Protein AF-L7M3Z7-F1 (afdb_monomer_lite)

pLDDT: mean 76.87, std 22.13, range [30.67, 96.88]

Foldseek 3Di:
DDDDDDDDDDDDDDDDDDDDDDDDDDDDPPPPPDPPPPPPPVPPPPVPPPADDAQDQDDALLVVQCVVCLVVLCVVPVPDDSVVSSVVSVVCVVVDDPVSSVVSRVVSVVSRVVNVVSNVVSVVPDDPVNVVVVVVVVVVVVVVVVVVVVVVVCVVVVPDDPDDALLRLQLVVVCVVVVPDDVVVSVVVSVVVVVVDDVVSSVVSVVPDDD

Structure (mmCIF, N/CA/C/O backbone):
data_AF-L7M3Z7-F1
#
_entry.id   AF-L7M3Z7-F1
#
loop_
_atom_site.group_PDB
_atom_site.id
_atom_site.type_symbol
_atom_site.label_atom_id
_atom_site.label_alt_id
_atom_site.label_comp_id
_atom_site.label_asym_id
_atom_site.label_entity_id
_atom_site.label_seq_id
_atom_site.pdbx_PDB_ins_code
_atom_site.Cartn_x
_atom_site.Cartn_y
_atom_site.Cartn_z
_atom_site.occupancy
_atom_site.B_iso_or_equiv
_atom_site.auth_seq_id
_atom_site.auth_comp_id
_atom_site.auth_asym_id
_atom_site.auth_atom_id
_atom_site.pdbx_PDB_model_num
ATOM 1 N N . MET A 1 1 ? 3.442 75.212 13.546 1.00 38.12 1 MET A N 1
ATOM 2 C CA . MET A 1 1 ? 4.909 75.047 13.602 1.00 38.12 1 MET A CA 1
ATOM 3 C C . MET A 1 1 ? 5.295 73.904 12.679 1.00 38.12 1 MET A C 1
ATOM 5 O O . MET A 1 1 ? 4.639 72.878 12.753 1.00 38.12 1 MET A O 1
ATOM 9 N N . ALA A 1 2 ? 6.302 74.160 11.834 1.00 40.06 2 ALA A N 1
ATOM 10 C CA . ALA A 1 2 ? 7.055 73.261 10.942 1.00 40.06 2 ALA A CA 1
ATOM 11 C C . ALA A 1 2 ? 6.236 72.370 9.973 1.00 40.06 2 ALA A C 1
ATOM 13 O O . ALA A 1 2 ? 5.602 71.412 10.389 1.00 40.06 2 ALA A O 1
ATOM 14 N N . LEU A 1 3 ? 6.085 72.726 8.687 1.00 33.91 3 LEU A N 1
ATOM 15 C CA . LEU A 1 3 ? 7.088 72.680 7.597 1.00 33.91 3 LEU A CA 1
ATOM 16 C C . LEU A 1 3 ? 7.545 71.237 7.317 1.00 33.91 3 LEU A C 1
ATOM 18 O O . LEU A 1 3 ? 8.291 70.665 8.095 1.00 33.91 3 LEU A O 1
ATOM 22 N N . SER A 1 4 ? 7.051 70.624 6.237 1.00 44.12 4 SER A N 1
ATOM 23 C CA . SER A 1 4 ? 7.702 70.596 4.905 1.00 44.12 4 SER A CA 1
ATOM 24 C C . SER A 1 4 ? 8.199 69.147 4.673 1.00 44.12 4 SER A C 1
ATOM 26 O O . SER A 1 4 ? 8.335 68.400 5.629 1.00 44.12 4 SER A O 1
ATOM 28 N N . VAL A 1 5 ? 8.419 68.592 3.486 1.00 44.94 5 VAL A N 1
ATOM 29 C CA . VAL A 1 5 ? 8.891 69.157 2.228 1.00 44.94 5 VAL A CA 1
ATOM 30 C C . VAL A 1 5 ? 8.526 68.156 1.111 1.00 44.94 5 VAL A C 1
ATOM 32 O O . VAL A 1 5 ? 8.743 66.959 1.262 1.00 44.94 5 VAL A O 1
ATOM 35 N N . SER A 1 6 ? 8.055 68.696 -0.013 1.00 44.38 6 SER A N 1
ATOM 36 C CA . SER A 1 6 ? 8.276 68.248 -1.400 1.00 44.38 6 SER A CA 1
ATOM 37 C C . SER A 1 6 ? 7.592 66.990 -1.962 1.00 44.38 6 SER A C 1
ATOM 39 O O . SER A 1 6 ? 7.718 65.897 -1.433 1.00 44.38 6 SER A O 1
ATOM 41 N N . ALA A 1 7 ? 6.775 67.089 -3.024 1.00 47.84 7 ALA A N 1
ATOM 42 C CA . ALA A 1 7 ? 7.048 67.607 -4.388 1.00 47.84 7 ALA A CA 1
ATOM 43 C C . ALA A 1 7 ? 7.854 66.584 -5.218 1.00 47.84 7 ALA A C 1
ATOM 45 O O . ALA A 1 7 ? 8.789 65.994 -4.705 1.00 47.84 7 ALA A O 1
ATOM 46 N N . VAL A 1 8 ? 7.603 66.315 -6.500 1.00 46.69 8 VAL A N 1
ATOM 47 C CA . VAL A 1 8 ? 6.714 66.911 -7.504 1.00 46.69 8 VAL A CA 1
ATOM 48 C C . VAL A 1 8 ? 6.689 65.943 -8.708 1.00 46.69 8 VAL A C 1
ATOM 50 O O . VAL A 1 8 ? 7.693 65.309 -9.005 1.00 46.69 8 VAL A O 1
ATOM 53 N N . TRP A 1 9 ? 5.506 65.813 -9.320 1.00 38.75 9 TRP A N 1
ATOM 54 C CA . TRP A 1 9 ? 5.167 65.661 -10.754 1.00 38.75 9 TRP A CA 1
ATOM 55 C C . TRP A 1 9 ? 6.047 64.812 -11.696 1.00 38.75 9 TRP A C 1
ATOM 57 O O . TRP A 1 9 ? 7.244 65.007 -11.817 1.00 38.75 9 TRP A O 1
ATOM 67 N N . ARG A 1 10 ? 5.478 63.806 -12.379 1.00 40.28 10 ARG A N 1
ATOM 68 C CA . ARG A 1 10 ? 4.669 63.841 -13.635 1.00 40.28 10 ARG A CA 1
ATOM 69 C C . ARG A 1 10 ? 5.423 64.279 -14.903 1.00 40.28 10 ARG A C 1
ATOM 71 O O . ARG A 1 10 ? 5.849 65.418 -15.014 1.00 40.28 10 ARG A O 1
ATOM 78 N N . GLY A 1 11 ? 5.306 63.412 -15.918 1.00 37.09 11 GLY A N 1
ATOM 79 C CA . GLY A 1 11 ? 5.448 63.704 -17.355 1.00 37.09 11 GLY A CA 1
ATOM 80 C C . GLY A 1 11 ? 6.842 63.380 -17.905 1.00 37.09 11 GLY A C 1
ATOM 81 O O . GLY A 1 11 ? 7.813 63.518 -17.188 1.00 37.09 11 GLY A O 1
ATOM 82 N N . PHE A 1 12 ? 7.047 62.957 -19.153 1.00 34.00 12 PHE A N 1
ATOM 83 C CA . PHE A 1 12 ? 6.173 62.928 -20.325 1.00 34.00 12 PHE A CA 1
ATOM 84 C C . PHE A 1 12 ? 6.912 62.166 -21.464 1.00 34.00 12 PHE A C 1
ATOM 86 O O . PHE A 1 12 ? 8.136 62.190 -21.510 1.00 34.00 12 PHE A O 1
ATOM 93 N N . LEU A 1 13 ? 6.140 61.558 -22.376 1.00 37.25 13 LEU A N 1
ATOM 94 C CA . LEU A 1 13 ? 6.419 61.198 -23.789 1.00 37.25 13 LEU A CA 1
ATOM 95 C C . LEU A 1 13 ? 7.566 60.220 -24.167 1.00 37.25 13 LEU A C 1
ATOM 97 O O . LEU A 1 13 ? 8.737 60.469 -23.934 1.00 37.25 13 LEU A O 1
ATOM 101 N N . THR A 1 14 ? 7.258 59.016 -24.673 1.00 50.38 14 THR A N 1
ATOM 102 C CA . THR A 1 14 ? 7.132 58.583 -26.100 1.00 50.38 14 THR A CA 1
ATOM 103 C C . THR A 1 14 ? 8.401 58.589 -26.962 1.00 50.38 14 THR A C 1
ATOM 105 O O . THR A 1 14 ? 8.971 59.636 -27.226 1.00 50.38 14 THR A O 1
ATOM 108 N N . ASN A 1 15 ? 8.749 57.420 -27.527 1.00 35.09 15 ASN A N 1
ATOM 109 C CA . ASN A 1 15 ? 9.323 57.328 -28.874 1.00 35.09 15 ASN A CA 1
ATOM 110 C C . ASN A 1 15 ? 9.153 55.918 -29.485 1.00 35.09 15 ASN A C 1
ATOM 112 O O . ASN A 1 15 ? 9.479 54.908 -28.862 1.00 35.09 15 ASN A O 1
ATOM 116 N N . LYS A 1 16 ? 8.622 55.867 -30.712 1.00 48.56 16 LYS A N 1
ATOM 117 C CA . LYS A 1 16 ? 8.493 54.682 -31.572 1.00 48.56 16 LYS A CA 1
ATOM 118 C C . LYS A 1 16 ? 9.838 54.412 -32.250 1.00 48.56 16 LYS A C 1
ATOM 120 O O . LYS A 1 16 ? 10.366 55.316 -32.876 1.00 48.56 16 LYS A O 1
ATOM 125 N N . HIS A 1 17 ? 10.288 53.157 -32.294 1.00 37.53 17 HIS A N 1
ATOM 126 C CA . HIS A 1 17 ? 11.018 52.653 -33.461 1.00 37.53 17 HIS A CA 1
ATOM 127 C C . HIS A 1 17 ? 10.794 51.153 -33.671 1.00 37.53 17 HIS A C 1
ATOM 129 O O . HIS A 1 17 ? 11.085 50.308 -32.829 1.00 37.53 17 HIS A O 1
ATOM 135 N N . ILE A 1 18 ? 10.254 50.862 -34.850 1.00 40.56 18 ILE A N 1
ATOM 136 C CA . ILE A 1 18 ? 10.184 49.563 -35.508 1.00 40.56 18 ILE A CA 1
ATOM 137 C C . ILE A 1 18 ? 11.610 49.131 -35.862 1.00 40.56 18 ILE A C 1
ATOM 139 O O . ILE A 1 18 ? 12.273 49.834 -36.619 1.00 40.56 18 ILE A O 1
ATOM 143 N N . ILE A 1 19 ? 12.043 47.952 -35.404 1.00 45.62 19 ILE A N 1
ATOM 144 C CA . ILE A 1 19 ? 13.071 47.160 -36.094 1.00 45.62 19 ILE A CA 1
ATOM 145 C C . ILE A 1 19 ? 12.591 45.711 -36.188 1.00 45.62 19 ILE A C 1
ATOM 147 O O . ILE A 1 19 ? 12.562 44.942 -35.231 1.00 45.62 19 ILE A O 1
ATOM 151 N N . ARG A 1 20 ? 12.212 45.377 -37.417 1.00 40.50 20 ARG A N 1
ATOM 152 C CA . ARG A 1 20 ? 11.951 44.056 -37.977 1.00 40.50 20 ARG A CA 1
ATOM 153 C C . ARG A 1 20 ? 13.259 43.250 -37.898 1.00 40.50 20 ARG A C 1
ATOM 155 O O . ARG A 1 20 ? 14.233 43.641 -38.536 1.00 40.50 20 ARG A O 1
ATOM 162 N N . ARG A 1 21 ? 13.314 42.144 -37.147 1.00 39.19 21 ARG A N 1
ATOM 163 C CA . ARG A 1 21 ? 14.423 41.176 -37.248 1.00 39.19 21 ARG A CA 1
ATOM 164 C C . ARG A 1 21 ? 13.919 39.854 -37.809 1.00 39.19 21 ARG A C 1
ATOM 166 O O . ARG A 1 21 ? 12.949 39.278 -37.330 1.00 39.19 21 ARG A O 1
ATOM 173 N N . SER A 1 22 ? 14.565 39.483 -38.904 1.00 35.56 22 SER A N 1
ATOM 174 C CA . SER A 1 22 ? 14.254 38.415 -39.837 1.00 35.56 22 SER A CA 1
ATOM 175 C C . SER A 1 22 ? 14.235 37.027 -39.216 1.00 35.56 22 SER A C 1
ATOM 177 O O . SER A 1 22 ? 15.073 36.674 -38.387 1.00 35.56 22 SER A O 1
ATOM 179 N N . ILE A 1 23 ? 13.333 36.223 -39.767 1.00 43.84 23 ILE A N 1
ATOM 180 C CA . ILE A 1 23 ? 13.379 34.768 -39.812 1.00 43.84 23 ILE A CA 1
ATOM 181 C C . ILE A 1 23 ? 14.739 34.348 -40.381 1.00 43.84 23 ILE A C 1
ATOM 183 O O . ILE A 1 23 ? 15.077 34.682 -41.513 1.00 43.84 23 ILE A O 1
ATOM 187 N N . GLY A 1 24 ? 15.507 33.625 -39.575 1.00 33.88 24 GLY A N 1
ATOM 188 C CA . GLY A 1 24 ? 16.719 32.927 -39.975 1.00 33.88 24 GLY A CA 1
ATOM 189 C C . GLY A 1 24 ? 16.660 31.531 -39.383 1.00 33.88 24 GLY A C 1
ATOM 190 O O . GLY A 1 24 ? 17.175 31.287 -38.298 1.00 33.88 24 GLY A O 1
ATOM 191 N N . ALA A 1 25 ? 15.952 30.637 -40.069 1.00 46.72 25 ALA A N 1
ATOM 192 C CA . ALA A 1 25 ? 16.016 29.213 -39.806 1.00 46.72 25 ALA A CA 1
ATOM 193 C C . ALA A 1 25 ? 17.379 28.706 -40.285 1.00 46.72 25 ALA A C 1
ATOM 195 O O . ALA A 1 25 ? 17.573 28.447 -41.469 1.00 46.72 25 ALA A O 1
ATOM 196 N N . THR A 1 26 ? 18.326 28.561 -39.366 1.00 43.00 26 THR A N 1
ATOM 197 C CA . THR A 1 26 ? 19.517 27.744 -39.585 1.00 43.00 26 THR A CA 1
ATOM 198 C C . THR A 1 26 ? 19.490 26.574 -38.621 1.00 43.00 26 THR A C 1
ATOM 200 O O . THR A 1 26 ? 19.745 26.671 -37.424 1.00 43.00 26 THR A O 1
ATOM 203 N N . SER A 1 27 ? 19.126 25.436 -39.207 1.0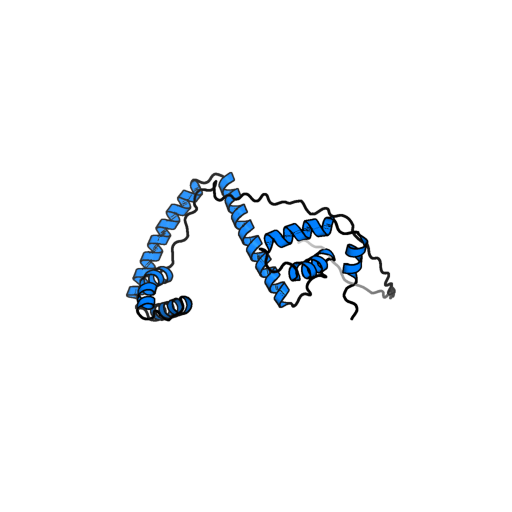0 50.59 27 SER A N 1
ATOM 204 C CA . SER A 1 27 ? 19.544 24.105 -38.798 1.00 50.59 27 SER A CA 1
ATOM 205 C C . SER A 1 27 ? 20.966 24.136 -38.230 1.00 50.59 27 SER A C 1
ATOM 207 O O . SER A 1 27 ? 21.921 24.416 -38.953 1.00 50.59 27 SER A O 1
ATOM 209 N N . CYS A 1 28 ? 21.111 23.764 -36.963 1.00 33.28 28 CYS A N 1
ATOM 210 C CA . CYS A 1 28 ? 22.354 23.195 -36.478 1.00 33.28 28 CYS A CA 1
ATOM 211 C C . CYS A 1 28 ? 22.024 22.066 -35.502 1.00 33.28 28 CYS A C 1
ATOM 213 O O . CYS A 1 28 ? 21.731 22.276 -34.324 1.00 33.28 28 CYS A O 1
ATOM 215 N N . CYS A 1 29 ? 22.034 20.843 -36.032 1.00 40.00 29 CYS A N 1
ATOM 216 C CA . CYS A 1 29 ? 22.136 19.621 -35.253 1.00 40.00 29 CYS A CA 1
ATOM 217 C C . CYS A 1 29 ? 23.466 19.621 -34.485 1.00 40.00 29 CYS A C 1
ATOM 219 O O . CYS A 1 29 ? 24.456 19.053 -34.940 1.00 40.00 29 CYS A O 1
ATOM 221 N N . ALA A 1 30 ? 23.488 20.208 -33.290 1.00 39.72 30 ALA A N 1
ATOM 222 C CA . ALA A 1 30 ? 24.559 19.975 -32.333 1.00 39.72 30 ALA A CA 1
ATOM 223 C C . ALA A 1 30 ? 24.296 18.642 -31.620 1.00 39.72 30 ALA A C 1
ATOM 225 O O . ALA A 1 30 ? 23.604 18.547 -30.606 1.00 39.72 30 ALA A O 1
ATOM 226 N N . ARG A 1 31 ? 24.845 17.584 -32.216 1.00 41.72 31 ARG A N 1
ATOM 227 C CA . ARG A 1 31 ? 25.059 16.275 -31.607 1.00 41.72 31 ARG A CA 1
ATOM 228 C C . ARG A 1 31 ? 25.927 16.464 -30.354 1.00 41.72 31 ARG A C 1
ATOM 230 O O . ARG A 1 31 ? 27.148 16.450 -30.434 1.00 41.72 31 ARG A O 1
ATOM 237 N N . LEU A 1 32 ? 25.293 16.632 -29.194 1.00 37.75 32 LEU A N 1
ATOM 238 C CA . LEU A 1 32 ? 25.941 16.526 -27.886 1.00 37.75 32 LEU A CA 1
ATOM 239 C C . LEU A 1 32 ? 26.314 15.059 -27.638 1.00 37.75 32 LEU A C 1
ATOM 241 O O . LEU A 1 32 ? 25.611 14.294 -26.979 1.00 37.75 32 LEU A O 1
ATOM 245 N N . THR A 1 33 ? 27.448 14.650 -28.200 1.00 46.03 33 THR A N 1
ATOM 246 C CA . THR A 1 33 ? 28.257 13.583 -27.625 1.00 46.03 33 THR A CA 1
ATOM 247 C C . THR A 1 33 ? 28.860 14.116 -26.338 1.00 46.03 33 THR A C 1
ATOM 249 O O . THR A 1 33 ? 29.845 14.840 -26.376 1.00 46.03 33 THR A O 1
ATOM 252 N N . GLN A 1 34 ? 28.260 13.754 -25.211 1.00 46.34 34 GLN A N 1
ATOM 253 C CA . GLN A 1 34 ? 28.976 13.374 -23.998 1.00 46.34 34 GLN A CA 1
ATOM 254 C C . GLN A 1 34 ? 27.966 12.721 -23.058 1.00 46.34 34 GLN A C 1
ATOM 256 O O . GLN A 1 34 ? 27.195 13.358 -22.345 1.00 46.34 34 GLN A O 1
ATOM 261 N N . ASN A 1 35 ? 27.972 11.390 -23.102 1.00 46.91 35 ASN A N 1
ATOM 262 C CA . ASN A 1 35 ? 27.506 10.550 -22.014 1.00 46.91 35 ASN A CA 1
ATOM 263 C C . ASN A 1 35 ? 28.314 10.910 -20.755 1.00 46.91 35 ASN A C 1
ATOM 265 O O . ASN A 1 35 ? 29.346 10.305 -20.495 1.00 46.91 35 ASN A O 1
ATOM 269 N N . SER A 1 36 ? 27.844 11.882 -19.979 1.00 36.53 36 SER A N 1
ATOM 270 C CA . SER A 1 36 ? 28.323 12.164 -18.623 1.00 36.53 36 SER A CA 1
ATOM 271 C C . SER A 1 36 ? 27.118 12.348 -17.700 1.00 36.53 36 SER A C 1
ATOM 273 O O . SER A 1 36 ? 26.835 13.425 -17.200 1.00 36.53 36 SER A O 1
ATOM 275 N N . ALA A 1 37 ? 26.305 11.295 -17.580 1.00 37.44 37 ALA A N 1
ATOM 276 C CA . ALA A 1 37 ? 25.233 11.211 -16.578 1.00 37.44 37 ALA A CA 1
ATOM 277 C C . ALA A 1 37 ? 24.763 9.764 -16.323 1.00 37.44 37 ALA A C 1
ATOM 279 O O . ALA A 1 37 ? 23.647 9.531 -15.858 1.00 37.44 37 ALA A O 1
ATOM 280 N N . ARG A 1 38 ? 25.584 8.754 -16.642 1.00 39.84 38 ARG A N 1
ATOM 281 C CA . ARG A 1 38 ? 25.343 7.366 -16.219 1.00 39.84 38 ARG A CA 1
ATOM 282 C C . ARG A 1 38 ? 26.348 7.032 -15.131 1.00 39.84 38 ARG A C 1
ATOM 284 O O . ARG A 1 38 ? 27.442 6.581 -15.435 1.00 39.84 38 ARG A O 1
ATOM 291 N N . GLY A 1 39 ? 25.986 7.303 -13.881 1.00 36.16 39 GLY A N 1
ATOM 292 C CA . GLY A 1 39 ? 26.913 7.058 -12.781 1.00 36.16 39 GLY A CA 1
ATOM 293 C C . GLY A 1 39 ? 26.437 7.343 -11.364 1.00 36.16 39 GLY A C 1
ATOM 294 O O . GLY A 1 39 ? 27.233 7.164 -10.461 1.00 36.16 39 GLY A O 1
ATOM 295 N N . LEU A 1 40 ? 25.177 7.710 -11.114 1.00 33.03 40 LEU A N 1
ATOM 296 C CA . LEU A 1 40 ? 24.595 7.492 -9.784 1.00 33.03 40 LEU A CA 1
ATOM 297 C C . LEU A 1 40 ? 23.916 6.127 -9.814 1.00 33.03 40 LEU A C 1
ATOM 299 O O . LEU A 1 40 ? 22.697 5.996 -9.914 1.00 33.03 40 LEU A O 1
ATOM 303 N N . ALA A 1 41 ? 24.754 5.090 -9.821 1.00 35.97 41 ALA A N 1
ATOM 304 C CA . ALA A 1 41 ? 24.336 3.778 -9.374 1.00 35.97 41 ALA A CA 1
ATOM 305 C C . ALA A 1 41 ? 23.944 3.948 -7.904 1.00 35.97 41 ALA A C 1
ATOM 307 O O . ALA A 1 41 ? 24.798 3.933 -7.025 1.00 35.97 41 ALA A O 1
ATOM 308 N N . THR A 1 42 ? 22.655 4.186 -7.652 1.00 42.47 42 THR A N 1
ATOM 309 C CA . THR A 1 42 ? 22.071 4.056 -6.318 1.00 42.47 42 THR A CA 1
ATOM 310 C C . THR A 1 42 ? 22.476 2.675 -5.837 1.00 42.47 42 THR A C 1
ATOM 312 O O . THR A 1 42 ? 22.032 1.675 -6.420 1.00 42.47 42 THR A O 1
ATOM 315 N N . GLN A 1 43 ? 23.393 2.611 -4.871 1.00 43.09 43 GLN A N 1
ATOM 316 C CA . GLN A 1 43 ? 23.764 1.350 -4.263 1.00 43.09 43 GLN A CA 1
ATOM 317 C C . GLN A 1 43 ? 22.463 0.704 -3.816 1.00 43.09 43 GLN A C 1
ATOM 319 O O . GLN A 1 43 ? 21.682 1.276 -3.060 1.00 43.09 43 GLN A O 1
ATOM 324 N N . LYS A 1 44 ? 22.164 -0.462 -4.386 1.00 38.88 44 LYS A N 1
ATOM 325 C CA . LYS A 1 44 ? 20.989 -1.233 -4.015 1.00 38.88 44 LYS A CA 1
ATOM 326 C C . LYS A 1 44 ? 21.305 -1.856 -2.661 1.00 38.88 44 LYS A C 1
ATOM 328 O O . LYS A 1 44 ? 21.570 -3.050 -2.580 1.00 38.88 44 LYS A O 1
ATOM 333 N N . HIS A 1 45 ? 21.303 -1.042 -1.610 1.00 40.50 45 HIS A N 1
ATOM 334 C CA . HIS A 1 45 ? 21.269 -1.532 -0.250 1.00 40.50 45 HIS A CA 1
ATOM 335 C C . HIS A 1 45 ? 19.913 -2.212 -0.090 1.00 40.50 45 HIS A C 1
ATOM 337 O O . HIS A 1 45 ? 18.872 -1.576 0.074 1.00 40.50 45 HIS A O 1
ATOM 343 N N . SER A 1 46 ? 19.895 -3.538 -0.205 1.00 39.03 46 SER A N 1
ATOM 344 C CA . SER A 1 46 ? 18.813 -4.342 0.345 1.00 39.03 46 SER A CA 1
ATOM 345 C C . SER A 1 46 ? 18.903 -4.240 1.869 1.00 39.03 46 SER A C 1
ATOM 347 O O . SER A 1 46 ? 19.383 -5.146 2.540 1.00 39.03 46 SER A O 1
ATOM 349 N N . SER A 1 47 ? 18.472 -3.104 2.414 1.00 48.84 47 SER A N 1
ATOM 350 C CA . SER A 1 47 ? 18.462 -2.763 3.840 1.00 48.84 47 SER A CA 1
ATOM 351 C C . SER A 1 47 ? 17.374 -3.504 4.624 1.00 48.84 47 SER A C 1
ATOM 353 O O . SER A 1 47 ? 16.909 -3.042 5.661 1.00 48.84 47 SER A O 1
ATOM 355 N N . THR A 1 48 ? 16.948 -4.679 4.158 1.00 49.81 48 THR A N 1
ATOM 356 C CA . THR A 1 48 ? 15.999 -5.520 4.897 1.00 49.81 48 THR A CA 1
ATOM 357 C C . THR A 1 48 ? 16.652 -6.269 6.060 1.00 49.81 48 THR A C 1
ATOM 359 O O . THR A 1 48 ? 15.924 -6.843 6.857 1.00 49.81 48 THR A O 1
ATOM 362 N N . GLY A 1 49 ? 17.988 -6.259 6.176 1.00 51.75 49 GLY A N 1
ATOM 363 C CA . GLY A 1 49 ? 18.724 -6.959 7.239 1.00 51.75 49 GLY A CA 1
ATOM 364 C C . GLY A 1 49 ? 19.248 -6.097 8.395 1.00 51.75 49 GLY A C 1
ATOM 365 O O . GLY A 1 49 ? 19.726 -6.662 9.369 1.00 51.75 49 GLY A O 1
ATOM 366 N N . THR A 1 50 ? 19.187 -4.761 8.318 1.00 63.97 50 THR A N 1
ATOM 367 C CA . THR A 1 50 ? 19.916 -3.877 9.266 1.00 63.97 50 THR A CA 1
ATOM 368 C C . THR A 1 50 ? 19.011 -2.915 10.041 1.00 63.97 50 THR A C 1
ATOM 370 O O . THR A 1 50 ? 19.448 -2.303 11.012 1.00 63.97 50 THR A O 1
ATOM 373 N N . LEU A 1 51 ? 17.742 -2.775 9.647 1.00 72.69 51 LEU A N 1
ATOM 374 C CA . LEU A 1 51 ? 16.813 -1.849 10.295 1.00 72.69 51 LEU A CA 1
ATOM 375 C C . LEU A 1 51 ? 15.885 -2.601 11.255 1.00 72.69 51 LEU A C 1
ATOM 377 O O . LEU A 1 51 ? 15.301 -3.611 10.851 1.00 72.69 51 LEU A O 1
ATOM 381 N N . PRO A 1 52 ? 15.704 -2.117 12.499 1.00 76.44 52 PRO A N 1
ATOM 382 C CA . PRO A 1 52 ? 14.758 -2.726 13.421 1.00 76.44 52 PRO A CA 1
ATOM 383 C C . PRO A 1 52 ? 13.342 -2.650 12.821 1.00 76.44 52 PRO A C 1
ATOM 385 O O . PRO A 1 52 ? 13.004 -1.654 12.168 1.00 76.44 52 PRO A O 1
ATOM 388 N N . PRO A 1 53 ? 12.495 -3.679 12.998 1.00 82.00 53 PRO A N 1
ATOM 389 C CA . PRO A 1 53 ? 11.176 -3.721 12.379 1.00 82.00 53 PRO A CA 1
ATOM 390 C C . PRO A 1 53 ? 10.285 -2.595 12.917 1.00 82.00 53 PRO A C 1
ATOM 392 O O . PRO A 1 53 ? 9.971 -2.550 14.102 1.00 82.00 53 PRO A O 1
ATOM 395 N N . ALA A 1 54 ? 9.863 -1.686 12.034 1.00 85.75 54 ALA A N 1
ATOM 396 C CA . ALA A 1 54 ? 8.987 -0.579 12.407 1.00 85.75 54 ALA A CA 1
ATOM 397 C C . ALA A 1 54 ? 7.574 -1.079 12.767 1.00 85.75 54 ALA A C 1
ATOM 399 O O . ALA A 1 54 ? 7.004 -1.877 12.006 1.00 85.75 54 ALA A O 1
ATOM 400 N N . PRO A 1 55 ? 6.964 -0.574 13.858 1.00 89.44 55 PRO A N 1
ATOM 401 C CA . PRO A 1 55 ? 5.599 -0.928 14.209 1.00 89.44 55 PRO A CA 1
ATOM 402 C C . PRO A 1 55 ? 4.649 -0.480 13.093 1.00 89.44 55 PRO A C 1
ATOM 404 O O . PRO A 1 55 ? 4.769 0.612 12.517 1.00 89.44 55 PRO A O 1
ATOM 407 N N . LYS A 1 56 ? 3.697 -1.349 12.746 1.00 90.69 56 LYS A N 1
ATOM 408 C CA . LYS A 1 56 ? 2.720 -1.098 11.679 1.00 90.69 56 LYS A CA 1
ATOM 409 C C . LYS A 1 56 ? 1.507 -0.381 12.252 1.00 90.69 56 LYS A C 1
ATOM 411 O O . LYS A 1 56 ? 1.073 -0.685 13.354 1.00 90.69 56 LYS A O 1
ATOM 416 N N . ARG A 1 57 ? 0.923 0.529 11.466 1.00 91.38 57 ARG A N 1
ATOM 417 C CA . ARG A 1 57 ? -0.333 1.185 11.848 1.00 91.38 57 ARG A CA 1
ATOM 418 C C . ARG A 1 57 ? -1.429 0.131 12.069 1.00 91.38 57 ARG A C 1
ATOM 420 O O . ARG A 1 57 ? -1.584 -0.733 11.198 1.00 91.38 57 ARG A O 1
ATOM 427 N N . PRO A 1 58 ? -2.187 0.204 13.174 1.00 94.19 58 PRO A N 1
ATOM 428 C CA . PRO A 1 58 ? -3.235 -0.757 13.463 1.00 94.19 58 PRO A CA 1
ATOM 429 C C . PRO A 1 58 ? -4.421 -0.581 12.505 1.00 94.19 58 PRO A C 1
ATOM 431 O O . PRO A 1 58 ? -4.612 0.498 11.930 1.00 94.19 58 PRO A O 1
ATOM 434 N N . PRO A 1 59 ? -5.213 -1.644 12.298 1.00 93.81 59 PRO A N 1
ATOM 435 C CA . PRO A 1 59 ? -6.414 -1.586 11.475 1.00 93.81 59 PRO A CA 1
ATOM 436 C C . PRO A 1 59 ? -7.466 -0.651 12.087 1.00 93.81 59 PRO A C 1
ATOM 438 O O . PRO A 1 59 ? -7.618 -0.573 13.304 1.00 93.81 59 PRO A O 1
ATOM 441 N N . SER A 1 60 ? -8.226 0.038 11.233 1.00 94.75 60 SER A N 1
ATOM 442 C CA . SER A 1 60 ? -9.382 0.826 11.670 1.00 94.75 60 SER A CA 1
ATOM 443 C C . SER A 1 60 ? -10.562 -0.073 12.060 1.00 94.75 60 SER A C 1
ATOM 445 O O . SER A 1 60 ? -10.591 -1.254 11.708 1.00 94.75 60 SER A O 1
ATOM 447 N N . GLY A 1 61 ? -11.574 0.495 12.727 1.00 94.00 61 GLY A N 1
ATOM 448 C CA . GLY A 1 61 ? -12.753 -0.255 13.184 1.00 94.00 61 GLY A CA 1
ATOM 449 C C . GLY A 1 61 ? -13.460 -1.026 12.064 1.00 94.00 61 GLY A C 1
ATOM 450 O O . GLY A 1 61 ? -13.777 -2.199 12.229 1.00 94.00 61 GLY A O 1
ATOM 451 N N . PHE A 1 62 ? -13.601 -0.422 10.878 1.00 94.12 62 PHE A N 1
ATOM 452 C CA . PHE A 1 62 ? -14.145 -1.121 9.710 1.00 94.12 62 PHE A CA 1
ATOM 453 C C . PHE A 1 62 ? -13.270 -2.302 9.269 1.00 94.12 62 PHE A C 1
ATOM 455 O O . PHE A 1 62 ? -13.797 -3.351 8.921 1.00 94.12 62 PHE A O 1
ATOM 462 N N . ILE A 1 63 ? -11.942 -2.159 9.277 1.00 94.94 63 ILE A N 1
ATOM 463 C CA . ILE A 1 63 ? -11.035 -3.239 8.864 1.00 94.94 63 ILE A CA 1
ATOM 464 C C . ILE A 1 63 ? -11.077 -4.398 9.865 1.00 94.94 63 ILE A C 1
ATOM 466 O O . ILE A 1 63 ? -11.029 -5.552 9.446 1.00 94.94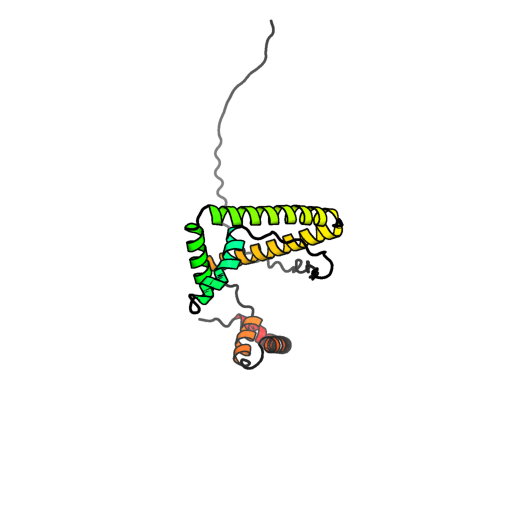 63 ILE A O 1
ATOM 470 N N . LEU A 1 64 ? -11.217 -4.105 11.161 1.00 95.00 64 LEU A N 1
ATOM 471 C CA . LEU A 1 64 ? -11.444 -5.116 12.197 1.00 95.00 64 LEU A CA 1
ATOM 472 C C . LEU A 1 64 ? -12.765 -5.861 11.961 1.00 95.00 64 LEU A C 1
ATOM 474 O O . LEU A 1 64 ? -12.767 -7.083 11.844 1.00 95.00 64 LEU A O 1
ATOM 478 N N . PHE A 1 65 ? -13.863 -5.127 11.769 1.00 94.94 65 PHE A N 1
ATOM 479 C CA . PHE A 1 65 ? -15.161 -5.711 11.422 1.00 94.94 65 PHE A CA 1
ATOM 480 C C . PHE A 1 65 ? -15.098 -6.549 10.139 1.00 94.94 65 PHE A C 1
ATOM 482 O O . PHE A 1 65 ? -15.656 -7.646 10.063 1.00 94.94 65 PHE A O 1
ATOM 489 N N . ALA A 1 66 ? -14.395 -6.057 9.119 1.00 95.12 66 ALA A N 1
ATOM 490 C CA . ALA A 1 66 ? -14.247 -6.757 7.857 1.00 95.12 66 ALA A CA 1
ATOM 491 C C . ALA A 1 66 ? -13.417 -8.035 7.998 1.00 95.12 66 ALA A C 1
ATOM 493 O O . ALA A 1 66 ? -13.717 -9.019 7.330 1.00 95.12 66 ALA A O 1
ATOM 494 N N . ALA A 1 67 ? -12.405 -8.058 8.866 1.00 93.94 67 ALA A N 1
ATOM 495 C CA . ALA A 1 67 ? -11.625 -9.262 9.133 1.00 93.94 67 ALA A CA 1
ATOM 496 C C . ALA A 1 67 ? -12.486 -10.380 9.749 1.00 93.94 67 ALA A C 1
ATOM 498 O O . ALA A 1 67 ? -12.362 -11.536 9.334 1.00 93.94 67 ALA A O 1
ATOM 499 N N . ASP A 1 68 ? -13.388 -10.023 10.665 1.00 92.50 68 ASP A N 1
ATOM 500 C CA . ASP A 1 68 ? -14.286 -10.968 11.335 1.00 92.50 68 ASP A CA 1
ATOM 501 C C . ASP A 1 68 ? -15.381 -11.474 10.385 1.00 92.50 68 ASP A C 1
ATOM 503 O O . ASP A 1 68 ? -15.594 -12.677 10.226 1.00 92.50 68 ASP A O 1
ATOM 507 N N . THR A 1 69 ? -16.051 -10.552 9.693 1.00 92.88 69 THR A N 1
ATOM 508 C CA . THR A 1 69 ? -17.239 -10.864 8.883 1.00 92.88 69 THR A CA 1
ATOM 509 C C . THR A 1 69 ? -16.923 -11.432 7.508 1.00 92.88 69 THR A C 1
ATOM 511 O O . THR A 1 69 ? -17.727 -12.193 6.965 1.00 92.88 69 THR A O 1
ATOM 514 N N . ARG A 1 70 ? -15.749 -11.134 6.935 1.00 92.62 70 ARG A N 1
ATOM 515 C CA . ARG A 1 70 ? -15.357 -11.634 5.607 1.00 92.62 70 ARG A CA 1
ATOM 516 C C . ARG A 1 70 ? -15.406 -13.155 5.528 1.00 92.62 70 ARG A C 1
ATOM 518 O O . ARG A 1 70 ? -15.820 -13.681 4.500 1.00 92.62 70 ARG A O 1
ATOM 525 N N . LYS A 1 71 ? -14.993 -13.861 6.587 1.00 91.75 71 LYS A N 1
ATOM 526 C CA . LYS A 1 71 ? -15.010 -15.334 6.619 1.00 91.75 71 LYS A CA 1
ATOM 527 C C . LYS A 1 71 ? -16.436 -15.876 6.562 1.00 91.75 71 LYS A C 1
ATOM 529 O O . LYS A 1 71 ? -16.679 -16.848 5.858 1.00 91.75 71 LYS A O 1
ATOM 534 N N . THR A 1 72 ? -17.366 -15.235 7.262 1.00 92.44 72 THR A N 1
ATOM 535 C CA . THR A 1 72 ? -18.785 -15.605 7.252 1.00 92.44 72 THR A CA 1
ATOM 536 C C . THR A 1 72 ? -19.405 -15.347 5.882 1.00 92.44 72 THR A C 1
ATOM 538 O O . THR A 1 72 ? -19.985 -16.254 5.299 1.00 92.44 72 THR A O 1
ATOM 541 N N . VAL A 1 73 ? -19.177 -14.163 5.301 1.00 91.00 73 VAL A N 1
ATOM 542 C CA . VAL A 1 73 ? -19.713 -13.810 3.972 1.00 91.00 73 VAL A CA 1
ATOM 543 C C . VAL A 1 73 ? -19.155 -14.715 2.872 1.00 91.00 73 VAL A C 1
ATOM 545 O O . VAL A 1 73 ? -19.887 -15.078 1.956 1.00 91.00 73 VAL A O 1
ATOM 548 N N . LEU A 1 74 ? -17.883 -15.114 2.971 1.00 91.88 74 LEU A N 1
ATOM 549 C CA . LEU A 1 74 ? -17.269 -16.050 2.028 1.00 91.88 74 LEU A CA 1
ATOM 550 C C . LEU A 1 74 ? -17.868 -17.461 2.136 1.00 91.88 74 LEU A C 1
ATOM 552 O O . LEU A 1 74 ? -18.003 -18.133 1.122 1.00 91.88 74 LEU A O 1
ATOM 556 N N . LYS A 1 75 ? -18.238 -17.912 3.342 1.00 91.50 75 LYS A N 1
ATOM 557 C CA . LYS A 1 75 ? -18.929 -19.199 3.535 1.00 91.50 75 LYS A CA 1
ATOM 558 C C . LYS A 1 75 ? -20.359 -19.170 3.000 1.00 91.50 75 LYS A C 1
ATOM 560 O O . LYS A 1 75 ? -20.789 -20.143 2.399 1.00 91.50 75 LYS A O 1
ATOM 565 N N . GLU A 1 76 ? -21.069 -18.063 3.209 1.00 91.19 76 GLU A N 1
ATOM 566 C CA . GLU A 1 76 ? -22.413 -17.842 2.657 1.00 91.19 76 GLU A CA 1
ATOM 567 C C . GLU A 1 76 ? -22.383 -17.762 1.123 1.00 91.19 76 GLU A C 1
ATOM 569 O O . GLU A 1 76 ? -23.332 -18.168 0.462 1.00 91.19 76 GLU A O 1
ATOM 574 N N . ASN A 1 77 ? -21.287 -17.250 0.553 1.00 88.81 77 ASN A N 1
ATOM 575 C CA . ASN A 1 77 ? -21.159 -16.990 -0.877 1.00 88.81 77 ASN A CA 1
ATOM 576 C C . ASN A 1 77 ? -19.789 -17.448 -1.419 1.00 88.81 77 ASN A C 1
ATOM 578 O O . ASN A 1 77 ? -18.945 -16.609 -1.755 1.00 88.81 77 ASN A O 1
ATOM 582 N N . PRO A 1 78 ? -19.547 -18.766 -1.540 1.00 89.50 78 PRO A N 1
ATOM 583 C CA . PRO A 1 78 ? -18.246 -19.293 -1.958 1.00 89.50 78 PRO A CA 1
ATOM 584 C C . PRO A 1 78 ? -17.906 -18.988 -3.426 1.00 89.50 78 PRO A C 1
ATOM 586 O O . PRO A 1 78 ? -16.739 -19.045 -3.804 1.00 89.50 78 PRO A O 1
ATOM 589 N N . ALA A 1 79 ? -18.904 -18.647 -4.248 1.00 91.81 79 ALA A N 1
ATOM 590 C CA . ALA A 1 79 ? -18.730 -18.307 -5.660 1.00 91.81 79 ALA A CA 1
ATOM 591 C C . ALA A 1 79 ? -18.305 -16.845 -5.906 1.00 91.81 79 ALA A C 1
ATOM 593 O O . ALA A 1 79 ? -17.902 -16.510 -7.019 1.00 91.81 79 ALA A O 1
ATOM 594 N N . LEU A 1 80 ? -18.404 -15.964 -4.901 1.00 90.25 80 LEU A N 1
ATOM 595 C CA . LEU A 1 80 ? -18.100 -14.542 -5.076 1.00 90.25 80 LEU A CA 1
ATOM 596 C C . LEU A 1 80 ? -16.599 -14.272 -5.095 1.00 90.25 80 LEU A C 1
ATOM 598 O O . LEU A 1 80 ? -15.810 -14.861 -4.351 1.00 90.25 80 LEU A O 1
ATOM 602 N N . THR A 1 81 ? -16.205 -13.282 -5.893 1.00 93.56 81 THR A N 1
ATOM 603 C CA . THR A 1 81 ? -14.823 -12.809 -5.893 1.00 93.56 81 THR A CA 1
ATOM 604 C C . THR A 1 81 ? -14.496 -12.111 -4.565 1.00 93.56 81 THR A C 1
ATOM 606 O O . THR A 1 81 ? -15.362 -11.476 -3.951 1.00 93.56 81 THR A O 1
ATOM 609 N N . PRO A 1 82 ? -13.229 -12.122 -4.107 1.00 90.88 82 PRO A N 1
ATOM 610 C CA . PRO A 1 82 ? -12.836 -11.423 -2.882 1.00 90.88 82 PRO A CA 1
ATOM 611 C C . PRO A 1 82 ? -13.226 -9.938 -2.867 1.00 90.88 82 PRO A C 1
ATOM 613 O O . PRO A 1 82 ? -13.523 -9.389 -1.808 1.00 90.88 82 PRO A O 1
ATOM 616 N N . THR A 1 83 ? -13.243 -9.294 -4.035 1.00 93.94 83 THR A N 1
ATOM 617 C CA . THR A 1 83 ? -13.653 -7.895 -4.199 1.00 93.94 83 THR A CA 1
ATOM 618 C C . THR A 1 83 ? -15.139 -7.703 -3.895 1.00 93.94 83 THR A C 1
ATOM 620 O O . THR A 1 83 ? -15.506 -6.747 -3.214 1.00 93.94 83 THR A O 1
ATOM 623 N N . GLU A 1 84 ? -15.999 -8.607 -4.362 1.00 94.31 84 GLU A N 1
ATOM 624 C CA . GLU A 1 84 ? -17.445 -8.564 -4.111 1.00 94.31 84 GLU A CA 1
ATOM 625 C C . GLU A 1 84 ? -17.774 -8.876 -2.653 1.00 94.31 84 GLU A C 1
ATOM 627 O O . GLU A 1 84 ? -18.600 -8.190 -2.055 1.00 94.31 84 GLU A O 1
ATOM 632 N N . VAL A 1 85 ? -17.053 -9.817 -2.038 1.00 94.44 85 VAL A N 1
ATOM 633 C CA . VAL A 1 85 ? -17.186 -10.116 -0.605 1.00 94.44 85 VAL A CA 1
ATOM 634 C C . VAL A 1 85 ? -16.905 -8.871 0.243 1.00 94.44 85 VAL A C 1
ATOM 636 O O . VAL A 1 85 ? -17.678 -8.549 1.144 1.00 94.44 85 VAL A O 1
ATOM 639 N N . ILE A 1 86 ? -15.837 -8.122 -0.057 1.00 94.19 86 ILE A N 1
ATOM 640 C CA . ILE A 1 86 ? -15.530 -6.876 0.666 1.00 94.19 86 ILE A CA 1
ATOM 641 C C . ILE A 1 86 ? -16.599 -5.802 0.420 1.00 94.19 86 ILE A C 1
ATOM 643 O O . ILE A 1 86 ? -16.947 -5.079 1.353 1.00 94.19 86 ILE A O 1
ATOM 647 N N . LYS A 1 87 ? -17.168 -5.710 -0.792 1.00 94.69 87 LYS A N 1
ATOM 648 C CA . LYS A 1 87 ? -18.297 -4.804 -1.072 1.00 94.69 87 LYS A CA 1
ATOM 649 C C . LYS A 1 87 ? -19.535 -5.168 -0.244 1.00 94.69 87 LYS A C 1
ATOM 651 O O . LYS A 1 87 ? -20.144 -4.277 0.342 1.00 94.69 87 LYS A O 1
ATOM 656 N N . ALA A 1 88 ? -19.871 -6.453 -0.139 1.00 93.88 88 ALA A N 1
ATOM 657 C CA . ALA A 1 88 ? -20.985 -6.924 0.683 1.00 93.88 88 ALA A CA 1
ATOM 658 C C . ALA A 1 88 ? -20.763 -6.614 2.174 1.00 93.88 88 ALA A C 1
ATOM 660 O O . ALA A 1 88 ? -21.657 -6.099 2.843 1.00 93.88 88 ALA A O 1
ATOM 661 N N . VAL A 1 89 ? -19.548 -6.838 2.683 1.00 95.06 89 VAL A N 1
ATOM 662 C CA . VAL A 1 89 ? -19.151 -6.472 4.054 1.00 95.06 89 VAL A CA 1
ATOM 663 C C . VAL A 1 89 ? -19.247 -4.960 4.292 1.00 95.06 89 VAL A C 1
ATOM 665 O O . VAL A 1 89 ? -19.750 -4.534 5.330 1.00 95.06 89 VAL A O 1
ATOM 668 N N . ALA A 1 90 ? -18.812 -4.134 3.336 1.00 95.25 90 ALA A N 1
ATOM 669 C CA . ALA A 1 90 ? -18.953 -2.680 3.419 1.00 95.25 90 ALA A CA 1
ATOM 670 C C . ALA A 1 90 ? -20.428 -2.245 3.466 1.00 95.25 90 ALA A C 1
ATOM 672 O O . ALA A 1 90 ? -20.774 -1.339 4.225 1.00 95.25 90 ALA A O 1
ATOM 673 N N . GLY A 1 91 ? -21.300 -2.931 2.719 1.00 94.44 91 GLY A N 1
ATOM 674 C CA . GLY A 1 91 ? -22.752 -2.781 2.821 1.00 94.44 91 GLY A CA 1
ATOM 675 C C . GLY A 1 91 ? -23.264 -3.090 4.229 1.00 94.44 91 GLY A C 1
ATOM 676 O O . GLY A 1 91 ? -23.896 -2.229 4.839 1.00 94.44 91 GLY A O 1
ATOM 677 N N . LYS A 1 92 ? -22.896 -4.256 4.784 1.00 92.75 92 LYS A N 1
ATOM 678 C CA . LYS A 1 92 ? -23.258 -4.664 6.156 1.00 92.75 92 LYS A CA 1
ATOM 679 C C . LYS A 1 92 ? -22.780 -3.650 7.208 1.00 92.75 92 LYS A C 1
ATOM 681 O O . LYS A 1 92 ? -23.504 -3.369 8.151 1.00 92.75 92 LYS A O 1
ATOM 686 N N . TRP A 1 93 ? -21.598 -3.052 7.040 1.00 95.25 93 TRP A N 1
ATOM 687 C CA . TRP A 1 93 ? -21.090 -2.009 7.945 1.00 95.25 93 TRP A CA 1
ATOM 688 C C . TRP A 1 93 ? -21.895 -0.700 7.873 1.00 95.25 93 TRP A C 1
ATOM 690 O O . TRP A 1 93 ? -22.155 -0.048 8.890 1.00 95.25 93 TRP A O 1
ATOM 700 N N . LYS A 1 94 ? -22.330 -0.307 6.669 1.00 94.12 94 LYS A N 1
ATOM 701 C CA . LYS A 1 94 ? -23.150 0.897 6.464 1.00 94.12 94 LYS A CA 1
ATOM 702 C C . LYS A 1 94 ? -24.539 0.772 7.101 1.00 94.12 94 LYS A C 1
ATOM 704 O O . LYS A 1 94 ? -25.094 1.787 7.510 1.00 94.12 94 LYS A O 1
ATOM 709 N N . THR A 1 95 ? -25.058 -0.443 7.237 1.00 94.44 95 THR A N 1
ATOM 710 C CA . THR A 1 95 ? -26.325 -0.736 7.925 1.00 94.44 95 THR A CA 1
ATOM 711 C C . THR A 1 95 ? -26.136 -1.268 9.349 1.00 94.44 95 THR A C 1
ATOM 713 O O . THR A 1 95 ? -27.119 -1.637 9.974 1.00 94.44 95 THR A O 1
ATOM 716 N N . ALA A 1 96 ? -24.900 -1.357 9.853 1.00 92.44 96 ALA A N 1
ATOM 717 C CA . ALA A 1 96 ? -24.628 -1.887 11.187 1.00 92.44 96 ALA A CA 1
ATOM 718 C C . ALA A 1 96 ? -25.105 -0.934 12.288 1.00 92.44 96 ALA A C 1
ATOM 720 O O . ALA A 1 96 ? -24.949 0.284 12.160 1.00 92.44 96 ALA A O 1
ATOM 721 N N . ASP A 1 97 ? -25.587 -1.518 13.385 1.00 94.38 97 ASP A N 1
ATOM 722 C CA . ASP A 1 97 ? -26.033 -0.792 14.572 1.00 94.38 97 ASP A CA 1
ATOM 723 C C . ASP A 1 97 ? -24.897 0.007 15.215 1.00 94.38 97 ASP A C 1
ATOM 725 O O . ASP A 1 97 ? -23.722 -0.391 15.191 1.00 94.38 97 ASP A O 1
ATOM 729 N N . ASP A 1 98 ? -25.262 1.094 15.892 1.00 93.81 98 ASP A N 1
ATOM 730 C CA . ASP A 1 98 ? -24.301 1.952 16.584 1.00 93.81 98 ASP A CA 1
ATOM 731 C C . ASP A 1 98 ? -23.549 1.210 17.693 1.00 93.81 98 ASP A C 1
ATOM 733 O O . ASP A 1 98 ? -22.373 1.479 17.922 1.00 93.81 98 ASP A O 1
ATOM 737 N N . VAL A 1 99 ? -24.159 0.200 18.320 1.00 94.50 99 VAL A N 1
ATOM 738 C CA . VAL A 1 99 ? -23.487 -0.663 19.308 1.00 94.50 99 VAL A CA 1
ATOM 739 C C . VAL A 1 99 ? -22.308 -1.400 18.672 1.00 94.50 99 VAL A C 1
ATOM 741 O O . VAL A 1 99 ? -21.193 -1.387 19.199 1.00 94.50 99 VAL A O 1
ATOM 744 N N . THR A 1 100 ? -22.531 -2.002 17.503 1.00 92.62 100 THR A N 1
ATOM 745 C CA . THR A 1 100 ? -21.485 -2.710 16.759 1.00 92.62 100 THR A CA 1
ATOM 746 C C . THR A 1 100 ? -20.406 -1.731 16.306 1.00 92.62 100 THR A C 1
ATOM 748 O O . THR A 1 100 ? -19.216 -1.998 16.478 1.00 92.62 100 THR A O 1
ATOM 751 N N . ARG A 1 101 ? -20.794 -0.557 15.794 1.00 93.56 101 ARG A N 1
ATOM 752 C CA . ARG A 1 101 ? -19.833 0.476 15.383 1.00 93.56 101 ARG A CA 1
ATOM 753 C C . ARG A 1 101 ? -18.970 0.961 16.537 1.00 93.56 101 ARG A C 1
ATOM 755 O O . ARG A 1 101 ? -17.749 1.009 16.393 1.00 93.56 101 ARG A O 1
ATOM 762 N N . ASN A 1 102 ? -19.585 1.254 17.676 1.00 95.31 102 ASN A N 1
ATOM 763 C CA . ASN A 1 102 ? -18.905 1.734 18.872 1.00 95.31 102 ASN A CA 1
ATOM 764 C C . ASN A 1 102 ? -17.953 0.680 19.439 1.00 95.31 102 ASN A C 1
ATOM 766 O O . ASN A 1 102 ? -16.826 1.019 19.794 1.00 95.31 102 ASN A O 1
ATOM 770 N N . LYS A 1 103 ? -18.339 -0.604 19.431 1.00 95.81 103 LYS A N 1
ATOM 771 C CA . LYS A 1 103 ? -17.451 -1.711 19.815 1.00 95.81 103 LYS A CA 1
ATOM 772 C C . LYS A 1 103 ? -16.164 -1.709 18.987 1.00 95.81 103 LYS A C 1
ATOM 774 O O . LYS A 1 103 ? -15.067 -1.715 19.542 1.00 95.81 103 LYS A O 1
ATOM 779 N N . TYR A 1 104 ? -16.277 -1.676 17.660 1.00 95.81 104 TYR A N 1
ATOM 780 C CA . TYR A 1 104 ? -15.101 -1.693 16.786 1.00 95.81 104 TYR A CA 1
ATOM 781 C C . TYR A 1 104 ? -14.326 -0.368 16.791 1.00 95.81 104 TYR A C 1
ATOM 783 O O . TYR A 1 104 ? -13.112 -0.381 16.591 1.00 95.81 104 TYR A O 1
ATOM 791 N N . ALA A 1 105 ? -14.987 0.763 17.047 1.00 95.38 105 ALA A N 1
ATOM 792 C CA . ALA A 1 105 ? -14.324 2.048 17.252 1.00 95.38 105 ALA A CA 1
ATOM 793 C C . ALA A 1 105 ? -13.477 2.051 18.535 1.00 95.38 105 ALA A C 1
ATOM 795 O O . ALA A 1 105 ? -12.324 2.477 18.494 1.00 95.38 105 ALA A O 1
ATOM 796 N N . ALA A 1 106 ? -14.006 1.515 19.640 1.00 96.44 106 ALA A N 1
ATOM 797 C CA . ALA A 1 106 ? -13.278 1.365 20.898 1.00 96.44 106 ALA A CA 1
ATOM 798 C C . ALA A 1 106 ? -12.066 0.433 20.740 1.00 96.44 106 ALA A C 1
ATOM 800 O O . ALA A 1 106 ? -10.955 0.811 21.105 1.00 96.44 106 ALA A O 1
ATOM 801 N N . LEU A 1 107 ? -12.246 -0.726 20.094 1.00 95.25 107 LEU A N 1
ATOM 802 C CA . LEU A 1 107 ? -11.143 -1.649 19.795 1.00 95.25 107 LEU A CA 1
ATOM 803 C C . LEU A 1 107 ? -10.068 -1.002 18.911 1.00 95.25 107 LEU A C 1
ATOM 805 O O . LEU A 1 107 ? -8.875 -1.166 19.155 1.00 95.25 107 LEU A O 1
ATOM 809 N N . ALA A 1 108 ? -10.468 -0.254 17.880 1.00 96.00 108 ALA A N 1
ATOM 810 C CA . ALA A 1 108 ? -9.519 0.446 17.019 1.00 96.00 108 ALA A CA 1
ATOM 811 C C . ALA A 1 108 ? -8.741 1.525 17.784 1.00 96.00 108 ALA A C 1
ATOM 813 O O . ALA A 1 108 ? -7.542 1.683 17.555 1.00 96.00 108 ALA A O 1
ATOM 814 N N . ARG A 1 109 ? -9.405 2.236 18.703 1.00 96.12 109 ARG A N 1
ATOM 815 C CA . ARG A 1 109 ? -8.777 3.240 19.565 1.00 96.12 109 ARG A CA 1
ATOM 816 C C . ARG A 1 109 ? -7.755 2.611 20.508 1.00 96.12 109 ARG A C 1
ATOM 818 O O . ARG A 1 109 ? -6.620 3.067 20.530 1.00 96.12 109 ARG A O 1
ATOM 825 N N . GLU A 1 110 ? -8.109 1.528 21.194 1.00 96.06 110 GLU A N 1
ATOM 826 C CA . GLU A 1 110 ? -7.189 0.808 22.085 1.00 96.06 110 GLU A CA 1
ATOM 827 C C . GLU A 1 110 ? -5.931 0.335 21.335 1.00 96.06 110 GLU A C 1
ATOM 829 O O . GLU A 1 110 ? -4.800 0.559 21.769 1.00 96.06 110 GLU A O 1
ATOM 834 N N . ARG A 1 111 ? -6.113 -0.262 20.150 1.00 95.06 111 ARG A N 1
ATOM 835 C CA . ARG A 1 111 ? -4.998 -0.700 19.295 1.00 95.06 111 ARG A CA 1
ATOM 836 C C . ARG A 1 111 ? -4.143 0.470 18.818 1.00 95.06 111 ARG A C 1
ATOM 838 O O . ARG A 1 111 ? -2.931 0.319 18.675 1.00 95.06 111 ARG A O 1
ATOM 845 N N . PHE A 1 112 ? -4.757 1.620 18.552 1.00 94.62 112 PHE A N 1
ATOM 846 C CA . PHE A 1 112 ? -4.048 2.840 18.182 1.00 94.62 112 PHE A CA 1
ATOM 847 C C . PHE A 1 112 ? -3.212 3.390 19.337 1.00 94.62 112 PHE A C 1
ATOM 849 O O . PHE A 1 112 ? -2.038 3.676 19.132 1.00 94.62 112 PHE A O 1
ATOM 856 N N . GLU A 1 113 ? -3.759 3.437 20.548 1.00 95.81 113 GLU A N 1
ATOM 857 C CA . GLU A 1 113 ? -3.034 3.877 21.744 1.00 95.81 113 GLU A CA 1
ATOM 858 C C . GLU A 1 113 ? -1.836 2.958 22.057 1.00 95.81 113 GLU A C 1
ATOM 860 O O . GLU A 1 113 ? -0.751 3.439 22.389 1.00 95.81 113 GLU A O 1
ATOM 865 N N . GLN A 1 114 ? -1.987 1.637 21.892 1.00 94.62 114 GLN A N 1
ATOM 866 C CA . GLN A 1 114 ? -0.871 0.681 21.987 1.00 94.62 114 GLN A CA 1
ATOM 867 C C . GLN A 1 114 ? 0.198 0.962 20.921 1.00 94.62 114 GLN A C 1
ATOM 869 O O . GLN A 1 114 ? 1.381 1.088 21.237 1.00 94.62 114 GLN A O 1
ATOM 874 N N . TYR A 1 115 ? -0.225 1.143 19.668 1.00 95.06 115 TYR A N 1
ATOM 875 C CA . TYR A 1 115 ? 0.671 1.471 18.562 1.00 95.06 115 TYR A CA 1
ATOM 876 C C . TYR A 1 115 ? 1.429 2.784 18.778 1.00 95.06 115 TYR A C 1
ATOM 878 O O . TYR A 1 115 ? 2.600 2.871 18.422 1.00 95.06 115 TYR A O 1
ATOM 886 N N . GLU A 1 116 ? 0.800 3.814 19.342 1.00 94.94 116 GLU A N 1
ATOM 887 C CA . GLU A 1 116 ? 1.476 5.084 19.614 1.00 94.94 116 GLU A CA 1
ATOM 888 C C . GLU A 1 116 ? 2.590 4.926 20.646 1.00 94.94 116 GLU A C 1
ATOM 890 O O . GLU A 1 116 ? 3.680 5.464 20.439 1.00 94.94 116 GLU A O 1
ATOM 895 N N . LYS A 1 117 ? 2.365 4.124 21.693 1.00 94.81 117 LYS A N 1
ATOM 896 C CA . LYS A 1 117 ? 3.396 3.784 22.684 1.00 94.81 117 LYS A CA 1
ATOM 897 C C . LYS A 1 117 ? 4.549 3.008 22.045 1.00 94.81 117 LYS A C 1
ATOM 899 O O . LYS A 1 117 ? 5.707 3.388 22.209 1.00 94.81 117 LYS A O 1
ATOM 904 N N . GLU A 1 118 ? 4.243 1.972 21.265 1.00 93.75 118 GLU A N 1
ATOM 905 C CA . GLU A 1 118 ? 5.249 1.174 20.546 1.00 93.75 118 GLU A CA 1
ATOM 906 C C . GLU A 1 118 ? 6.032 2.011 19.534 1.00 93.75 118 GLU A C 1
ATOM 908 O O . GLU A 1 118 ? 7.249 1.895 19.422 1.00 93.75 118 GLU A O 1
ATOM 913 N N . LYS A 1 119 ? 5.346 2.890 18.801 1.00 93.38 119 LYS A N 1
ATOM 914 C CA . LYS A 1 119 ? 5.959 3.796 17.834 1.00 93.38 119 LYS A CA 1
ATOM 915 C C . LYS A 1 119 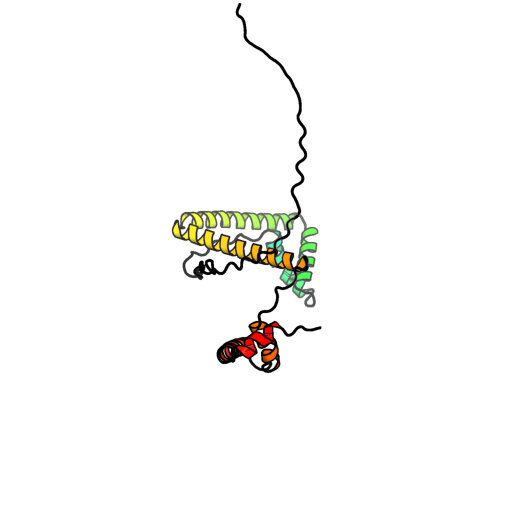? 6.866 4.801 18.529 1.00 93.38 119 LYS A C 1
ATOM 917 O O . LYS A 1 119 ? 7.960 5.029 18.027 1.00 93.38 119 LYS A O 1
ATOM 922 N N . ALA A 1 120 ? 6.441 5.379 19.651 1.00 92.81 120 ALA A N 1
ATOM 923 C CA . ALA A 1 120 ? 7.266 6.297 20.428 1.00 92.81 120 ALA A CA 1
ATOM 924 C C . ALA A 1 120 ? 8.544 5.601 20.920 1.00 92.81 120 ALA A C 1
ATOM 926 O O . ALA A 1 120 ? 9.639 6.113 20.681 1.00 92.81 120 ALA A O 1
ATOM 927 N N . ALA A 1 121 ? 8.414 4.399 21.494 1.00 91.75 121 ALA A N 1
ATOM 928 C CA . ALA A 1 121 ? 9.545 3.578 21.927 1.00 91.75 121 ALA A CA 1
ATOM 929 C C . ALA A 1 121 ? 10.474 3.197 20.761 1.00 91.75 121 ALA A C 1
ATOM 931 O O . ALA A 1 121 ? 11.690 3.323 20.860 1.00 91.75 121 ALA A O 1
ATOM 932 N N . TYR A 1 122 ? 9.912 2.804 19.618 1.00 90.81 122 TYR A N 1
ATOM 933 C CA . TYR A 1 122 ? 10.686 2.516 18.413 1.00 90.81 122 TYR A CA 1
ATOM 934 C C . TYR A 1 122 ? 11.460 3.750 17.941 1.00 90.81 122 TYR A C 1
ATOM 936 O O . TYR A 1 122 ? 12.645 3.673 17.632 1.00 90.81 122 TYR A O 1
ATOM 944 N N . THR A 1 123 ? 10.814 4.919 17.919 1.00 88.38 123 THR A N 1
ATOM 945 C CA . THR A 1 123 ? 11.480 6.156 17.513 1.00 88.38 123 THR A CA 1
ATOM 946 C C . THR A 1 123 ? 12.540 6.618 18.502 1.00 88.38 123 THR A C 1
ATOM 948 O O . THR A 1 123 ? 13.528 7.192 18.059 1.00 88.38 123 THR A O 1
ATOM 951 N N . SER A 1 124 ? 12.402 6.384 19.806 1.00 89.81 124 SER A N 1
ATOM 952 C CA . SER A 1 124 ? 13.446 6.763 20.766 1.00 89.81 124 SER A CA 1
ATOM 953 C C . SER A 1 124 ? 14.662 5.836 20.703 1.00 89.81 124 SER A C 1
ATOM 955 O O . SER A 1 124 ? 15.779 6.307 20.883 1.00 89.81 124 SER A O 1
ATOM 957 N N . GLN A 1 125 ? 14.470 4.555 20.373 1.00 89.12 125 GLN A N 1
ATOM 958 C CA . GLN A 1 125 ? 15.544 3.557 20.276 1.00 89.12 125 GLN A CA 1
ATOM 959 C C . GLN A 1 125 ? 16.401 3.658 19.003 1.00 89.12 125 GLN A C 1
ATOM 961 O O . GLN A 1 125 ? 17.480 3.071 18.948 1.00 89.12 125 GLN A O 1
ATOM 966 N N . LEU A 1 126 ? 15.941 4.370 17.970 1.00 88.25 126 LEU A N 1
ATOM 967 C CA . LEU A 1 126 ? 16.670 4.494 16.704 1.00 88.25 126 LEU A CA 1
ATOM 968 C C . LEU A 1 126 ? 17.920 5.379 16.833 1.00 88.25 126 LEU A C 1
ATOM 970 O O . LEU A 1 126 ? 17.856 6.498 17.347 1.00 88.25 126 LEU A O 1
ATOM 974 N N . THR A 1 127 ? 19.039 4.930 16.267 1.00 89.81 127 THR A N 1
ATOM 975 C CA . THR A 1 127 ? 20.207 5.798 16.046 1.00 89.81 127 THR A CA 1
ATOM 976 C C . THR A 1 127 ? 19.975 6.731 14.857 1.00 89.81 127 THR A C 1
ATOM 978 O O . THR A 1 127 ? 19.152 6.444 13.987 1.00 89.81 127 THR A O 1
ATOM 981 N N . GLU A 1 128 ? 20.713 7.843 14.782 1.00 88.25 128 GLU A N 1
ATOM 982 C CA . GLU A 1 128 ? 20.577 8.804 13.673 1.00 88.25 128 GLU A CA 1
ATOM 983 C C . GLU A 1 128 ? 20.803 8.141 12.307 1.00 88.25 128 GLU A C 1
ATOM 985 O O . GLU A 1 128 ? 19.973 8.259 11.410 1.00 88.25 128 GLU A O 1
ATOM 990 N N . GLN A 1 129 ? 21.833 7.296 12.202 1.00 87.31 129 GLN A N 1
ATOM 991 C CA . GLN A 1 129 ? 22.114 6.506 10.998 1.00 87.31 129 GLN A CA 1
ATOM 992 C C . GLN A 1 129 ? 20.927 5.619 10.580 1.00 87.31 129 GLN A C 1
ATOM 994 O O . GLN A 1 129 ? 20.629 5.479 9.394 1.00 87.31 129 GLN A O 1
ATOM 999 N N . GLN A 1 130 ? 20.214 5.020 11.541 1.00 88.50 130 GLN A N 1
ATOM 1000 C CA . GLN A 1 130 ? 19.030 4.213 11.243 1.00 88.50 130 GLN A CA 1
ATOM 1001 C C . GLN A 1 130 ? 17.835 5.078 10.813 1.00 88.50 130 GLN A C 1
ATOM 1003 O O . GLN A 1 130 ? 17.054 4.643 9.964 1.00 88.50 130 GLN A O 1
ATOM 1008 N N . ARG A 1 131 ? 17.679 6.295 11.359 1.00 88.06 131 ARG A N 1
ATOM 1009 C CA . ARG A 1 131 ? 16.632 7.247 10.936 1.00 88.06 131 ARG A CA 1
ATOM 1010 C C . ARG A 1 131 ? 16.850 7.707 9.499 1.00 88.06 131 ARG A C 1
ATOM 1012 O O . ARG A 1 131 ? 15.908 7.665 8.708 1.00 88.06 131 ARG A O 1
ATOM 1019 N N . GLU A 1 132 ? 18.077 8.087 9.155 1.00 89.12 132 GLU A N 1
ATOM 1020 C CA . GLU A 1 132 ? 18.452 8.498 7.799 1.00 89.12 132 GLU A CA 1
ATOM 1021 C C . GLU A 1 132 ? 18.210 7.370 6.793 1.00 89.12 132 GLU A C 1
ATOM 1023 O O . GLU A 1 132 ? 17.540 7.574 5.779 1.00 89.12 132 GLU A O 1
ATOM 1028 N N . ALA A 1 133 ? 18.642 6.147 7.118 1.00 89.81 133 ALA A N 1
ATOM 1029 C CA . ALA A 1 133 ? 18.393 4.974 6.284 1.00 89.81 133 ALA A CA 1
ATOM 1030 C C . ALA A 1 133 ? 16.887 4.682 6.098 1.00 89.81 133 ALA A C 1
ATOM 1032 O O . ALA A 1 133 ? 16.451 4.286 5.013 1.00 89.81 133 ALA A O 1
ATOM 1033 N N . LEU A 1 134 ? 16.056 4.892 7.128 1.00 88.69 134 LEU A N 1
ATOM 1034 C CA . LEU A 1 134 ? 14.598 4.760 7.015 1.00 88.69 134 LEU A CA 1
ATOM 1035 C C . LEU A 1 134 ? 13.984 5.829 6.098 1.00 88.69 134 LEU A C 1
ATOM 1037 O O . LEU A 1 134 ? 13.087 5.507 5.306 1.00 88.69 134 LEU A O 1
ATOM 1041 N N . GLU A 1 135 ? 14.443 7.079 6.185 1.00 90.31 135 GLU A N 1
ATOM 1042 C CA . GLU A 1 135 ? 13.991 8.157 5.301 1.00 90.31 135 GLU A CA 1
ATOM 1043 C C . GLU A 1 135 ? 14.454 7.942 3.857 1.00 90.31 135 GLU A C 1
ATOM 1045 O O . GLU A 1 135 ? 13.640 8.096 2.945 1.00 90.31 135 GLU A O 1
ATOM 1050 N N . GLU A 1 136 ? 15.678 7.462 3.623 1.00 90.12 136 GLU A N 1
ATOM 1051 C CA . GLU A 1 136 ? 16.135 7.078 2.285 1.00 90.12 136 GLU A CA 1
ATOM 1052 C C . GLU A 1 136 ? 15.199 6.023 1.684 1.00 90.12 136 GLU A C 1
ATOM 1054 O O . GLU A 1 136 ? 14.617 6.242 0.622 1.00 90.12 136 GLU A O 1
ATOM 1059 N N . VAL A 1 137 ? 14.928 4.929 2.407 1.00 90.44 137 VAL A N 1
ATOM 1060 C CA . VAL A 1 137 ? 13.996 3.877 1.962 1.00 90.44 137 VAL A CA 1
ATOM 1061 C C . VAL A 1 137 ? 12.595 4.438 1.683 1.00 90.44 137 VAL A C 1
ATOM 1063 O O . VAL A 1 137 ? 11.911 4.001 0.745 1.00 90.44 137 VAL A O 1
ATOM 1066 N N . ARG A 1 138 ? 12.124 5.395 2.491 1.00 91.25 138 ARG A N 1
ATOM 1067 C CA . ARG A 1 138 ? 10.827 6.060 2.301 1.00 91.25 138 ARG A CA 1
ATOM 1068 C C . ARG A 1 138 ? 10.814 6.908 1.029 1.00 91.25 138 ARG A C 1
ATOM 1070 O O . ARG A 1 138 ? 9.836 6.835 0.274 1.00 91.25 138 ARG A O 1
ATOM 1077 N N . LEU A 1 139 ? 11.857 7.697 0.790 1.00 93.19 139 LEU A N 1
ATOM 1078 C CA . LEU A 1 139 ? 12.022 8.510 -0.415 1.00 93.19 139 LEU A CA 1
ATOM 1079 C C . LEU A 1 139 ? 12.102 7.623 -1.655 1.00 93.19 139 LEU A C 1
ATOM 1081 O O . LEU A 1 139 ? 11.380 7.857 -2.623 1.00 93.19 139 LEU A O 1
ATOM 1085 N N . ASP A 1 140 ? 12.849 6.530 -1.583 1.00 93.31 140 ASP A N 1
ATOM 1086 C CA . ASP A 1 140 ? 13.020 5.566 -2.663 1.00 93.31 140 ASP A CA 1
ATOM 1087 C C . ASP A 1 140 ? 11.686 4.944 -3.112 1.00 93.31 140 ASP A C 1
ATOM 1089 O O . ASP A 1 140 ? 11.377 4.830 -4.305 1.00 93.31 140 ASP A O 1
ATOM 1093 N N . LYS A 1 141 ? 10.830 4.587 -2.144 1.00 93.06 141 LYS A N 1
ATOM 1094 C CA . LYS A 1 141 ? 9.461 4.109 -2.402 1.00 93.06 141 LYS A CA 1
ATOM 1095 C C . LYS A 1 141 ? 8.600 5.190 -3.059 1.00 93.06 141 LYS A C 1
ATOM 1097 O O . LYS A 1 141 ? 7.900 4.893 -4.031 1.00 93.06 141 LYS A O 1
ATOM 1102 N N . LYS A 1 142 ? 8.652 6.435 -2.566 1.00 95.25 142 LYS A N 1
ATOM 1103 C CA . LYS A 1 142 ? 7.917 7.568 -3.158 1.00 95.25 142 LYS A CA 1
ATOM 1104 C C . LYS A 1 142 ? 8.360 7.819 -4.599 1.00 95.25 142 LYS A C 1
ATOM 1106 O O . LYS A 1 142 ? 7.507 7.912 -5.477 1.00 95.25 142 LYS A O 1
ATOM 1111 N N . LEU A 1 143 ? 9.666 7.853 -4.862 1.00 96.25 143 LEU A N 1
ATOM 1112 C CA . LEU A 1 143 ? 10.228 8.059 -6.197 1.00 96.25 143 LEU A CA 1
ATOM 1113 C C . LEU A 1 143 ? 9.780 6.968 -7.175 1.00 96.25 143 LEU A C 1
ATOM 1115 O O . LEU A 1 143 ? 9.350 7.280 -8.287 1.00 96.25 143 LEU A O 1
ATOM 1119 N N . LYS A 1 144 ? 9.788 5.695 -6.755 1.00 96.31 144 LYS A N 1
ATOM 1120 C CA . LYS A 1 144 ? 9.292 4.572 -7.573 1.00 96.31 144 LYS A CA 1
ATOM 1121 C C . LYS A 1 144 ? 7.809 4.724 -7.928 1.00 96.31 144 LYS A C 1
ATOM 1123 O O . LYS A 1 144 ? 7.442 4.536 -9.089 1.00 96.31 144 LYS A O 1
ATOM 1128 N N . ILE A 1 145 ? 6.964 5.106 -6.966 1.00 96.56 145 ILE A N 1
ATOM 1129 C CA . ILE A 1 145 ? 5.527 5.339 -7.196 1.00 96.56 145 ILE A CA 1
ATOM 1130 C C . ILE A 1 145 ? 5.309 6.532 -8.134 1.00 96.56 145 ILE A C 1
ATOM 1132 O O . ILE A 1 145 ? 4.552 6.415 -9.098 1.00 96.56 145 ILE A O 1
ATOM 1136 N N . THR A 1 146 ? 5.979 7.659 -7.893 1.00 96.69 146 THR A N 1
ATOM 1137 C CA . THR A 1 146 ? 5.860 8.868 -8.720 1.00 96.69 146 THR A CA 1
ATOM 1138 C C . THR A 1 146 ? 6.311 8.607 -10.153 1.00 96.69 146 THR A C 1
ATOM 1140 O O . THR A 1 146 ? 5.590 8.947 -11.089 1.00 96.69 146 THR A O 1
ATOM 1143 N N . LYS A 1 147 ? 7.444 7.920 -10.344 1.00 96.75 147 LYS A N 1
ATOM 1144 C CA . LYS A 1 147 ? 7.941 7.529 -11.669 1.00 96.75 147 LYS A CA 1
ATOM 1145 C C . LYS A 1 147 ? 6.961 6.614 -12.402 1.00 96.75 147 LYS A C 1
ATOM 1147 O O . LYS A 1 147 ? 6.731 6.806 -13.593 1.00 96.75 147 LYS A O 1
ATOM 1152 N N . ARG A 1 148 ? 6.355 5.642 -11.707 1.00 96.88 148 ARG A N 1
ATOM 1153 C CA . ARG A 1 148 ? 5.316 4.781 -12.293 1.00 96.88 148 ARG A CA 1
ATOM 1154 C C . ARG A 1 148 ? 4.107 5.602 -12.745 1.00 96.88 148 ARG A C 1
ATOM 1156 O O . ARG A 1 148 ? 3.724 5.495 -13.901 1.00 96.88 148 ARG A O 1
ATOM 1163 N N . ARG A 1 149 ? 3.564 6.455 -11.869 1.00 96.25 149 ARG A N 1
ATOM 1164 C CA . ARG A 1 149 ? 2.422 7.331 -12.191 1.00 96.25 149 ARG A CA 1
ATOM 1165 C C . ARG A 1 149 ? 2.721 8.248 -13.376 1.00 96.25 149 ARG A C 1
ATOM 1167 O O . ARG A 1 149 ? 1.867 8.425 -14.234 1.00 96.25 149 ARG A O 1
ATOM 1174 N N . LEU A 1 150 ? 3.931 8.803 -13.438 1.00 94.69 150 LEU A N 1
ATOM 1175 C CA . LEU A 1 150 ? 4.374 9.636 -14.555 1.00 94.69 150 LEU A CA 1
ATOM 1176 C C . LEU A 1 150 ? 4.440 8.839 -15.862 1.00 94.69 150 LEU A C 1
ATOM 1178 O O . LEU A 1 150 ? 3.947 9.308 -16.879 1.00 94.69 150 LEU A O 1
ATOM 1182 N N . ASN A 1 151 ? 4.985 7.622 -15.833 1.00 92.12 151 ASN A N 1
ATOM 1183 C CA . ASN A 1 151 ? 5.008 6.749 -17.005 1.00 92.12 151 ASN A CA 1
ATOM 1184 C C . ASN A 1 151 ? 3.605 6.326 -17.458 1.00 92.12 151 ASN A C 1
ATOM 1186 O O . ASN A 1 151 ? 3.393 6.170 -18.654 1.00 92.12 151 ASN A O 1
ATOM 1190 N N . ASP A 1 152 ? 2.664 6.119 -16.537 1.00 94.00 152 ASP A N 1
ATOM 1191 C CA . ASP A 1 152 ? 1.289 5.756 -16.888 1.00 94.00 152 ASP A CA 1
ATOM 1192 C C . ASP A 1 152 ? 0.554 6.944 -17.531 1.00 94.00 152 ASP A C 1
ATOM 1194 O O . ASP A 1 152 ? -0.018 6.780 -18.604 1.00 94.00 152 ASP A O 1
ATOM 1198 N N . LYS A 1 153 ? 0.715 8.162 -16.991 1.00 93.56 153 LYS A N 1
ATOM 1199 C CA . LYS A 1 153 ? 0.251 9.400 -17.648 1.00 93.56 153 LYS A CA 1
ATOM 1200 C C . LYS A 1 153 ? 0.876 9.599 -19.028 1.00 93.56 153 LYS A C 1
ATOM 1202 O O . LYS A 1 153 ? 0.223 10.044 -19.960 1.00 93.56 153 LYS A O 1
ATOM 1207 N N . LEU A 1 154 ? 2.155 9.262 -19.175 1.00 91.06 154 LEU A N 1
ATOM 1208 C CA . LEU A 1 154 ? 2.854 9.380 -20.451 1.00 91.06 154 LEU A CA 1
ATOM 1209 C C . LEU A 1 154 ? 2.288 8.443 -21.526 1.00 91.06 154 LEU A C 1
ATOM 1211 O O . LEU A 1 154 ? 2.340 8.781 -22.705 1.00 91.06 154 LEU A O 1
ATOM 1215 N N . LYS A 1 155 ? 1.780 7.273 -21.120 1.00 89.31 155 LYS A N 1
ATOM 1216 C CA . LYS A 1 155 ? 1.093 6.336 -22.018 1.00 89.31 155 LYS A CA 1
ATOM 1217 C C . LYS A 1 155 ? -0.309 6.822 -22.370 1.00 89.31 155 LYS A C 1
ATOM 1219 O O . LYS A 1 155 ? -0.703 6.653 -23.508 1.00 89.31 155 LYS A O 1
ATOM 1224 N N . GLU A 1 156 ? -1.027 7.402 -21.409 1.00 92.62 156 GLU A N 1
ATOM 1225 C CA . GLU A 1 156 ? -2.361 7.982 -21.622 1.00 92.62 156 GLU A CA 1
ATOM 1226 C C . GLU A 1 156 ? -2.332 9.143 -22.623 1.00 92.62 156 GLU A C 1
ATOM 1228 O O . GLU A 1 156 ? -3.224 9.266 -23.446 1.00 92.62 156 GLU A O 1
ATOM 1233 N N . LEU A 1 157 ? -1.269 9.953 -22.611 1.00 91.94 157 LEU A N 1
ATOM 1234 C CA . LEU A 1 157 ? -1.061 11.036 -23.580 1.00 91.94 157 LEU A CA 1
ATOM 1235 C C . LEU A 1 157 ? -0.591 10.550 -24.966 1.00 91.94 157 LEU A C 1
ATOM 1237 O O . LEU A 1 157 ? -0.055 11.350 -25.730 1.00 91.94 157 LEU A O 1
ATOM 1241 N N . ASP A 1 158 ? -0.702 9.247 -25.255 1.00 85.62 158 ASP A N 1
ATOM 1242 C CA . ASP A 1 158 ? -0.253 8.594 -26.492 1.00 85.62 158 ASP A CA 1
ATOM 1243 C C . ASP A 1 158 ? 1.139 9.045 -26.954 1.00 85.62 158 ASP A C 1
ATOM 1245 O O . ASP A 1 158 ? 1.427 9.166 -28.150 1.00 85.62 158 ASP A O 1
ATOM 1249 N N . LYS A 1 159 ? 2.052 9.299 -26.001 1.00 84.12 159 LYS A N 1
ATOM 1250 C CA . LYS A 1 159 ? 3.400 9.733 -26.363 1.00 84.12 159 LYS A CA 1
ATOM 1251 C C . LYS A 1 159 ? 4.023 8.664 -27.262 1.00 84.12 159 LYS A C 1
ATOM 1253 O O . LYS A 1 159 ? 4.124 7.504 -26.837 1.00 84.12 159 LYS A O 1
ATOM 1258 N N . PRO A 1 160 ? 4.516 9.036 -28.458 1.00 84.50 160 PRO A N 1
ATOM 1259 C CA . PRO A 1 160 ? 5.079 8.068 -29.377 1.00 84.50 160 PRO A CA 1
ATOM 1260 C C . PRO A 1 160 ? 6.220 7.313 -28.699 1.00 84.50 160 PRO A C 1
ATOM 1262 O O . PRO A 1 160 ? 7.105 7.899 -28.062 1.00 84.50 160 PRO A O 1
ATOM 1265 N N . LYS A 1 161 ? 6.193 5.982 -28.826 1.00 80.94 161 LYS A N 1
ATOM 1266 C CA . LYS A 1 161 ? 7.312 5.140 -28.397 1.00 80.94 161 LYS A CA 1
ATOM 1267 C C . LYS A 1 161 ? 8.557 5.605 -29.148 1.00 80.94 161 LYS A C 1
ATOM 1269 O O . LYS A 1 161 ? 8.506 5.830 -30.354 1.00 80.94 161 LYS A O 1
ATOM 1274 N N . ALA A 1 162 ? 9.665 5.745 -28.426 1.00 83.44 162 ALA A N 1
ATOM 1275 C CA . ALA A 1 162 ? 10.933 6.122 -29.035 1.00 83.44 162 ALA A CA 1
ATOM 1276 C C . ALA A 1 162 ? 11.300 5.148 -30.167 1.00 83.44 162 ALA A C 1
ATOM 1278 O O . ALA A 1 162 ? 10.970 3.958 -30.097 1.00 83.44 162 ALA A O 1
ATOM 1279 N N . ALA A 1 163 ? 11.992 5.658 -31.190 1.00 86.88 163 ALA A N 1
ATOM 1280 C CA . ALA A 1 163 ? 12.465 4.842 -32.299 1.00 86.88 163 ALA A CA 1
ATOM 1281 C C . ALA A 1 163 ? 13.271 3.646 -31.769 1.00 86.88 163 ALA A C 1
ATOM 1283 O O . ALA A 1 163 ? 14.125 3.786 -30.887 1.00 86.88 163 ALA A O 1
ATOM 1284 N N . GLN A 1 164 ? 12.958 2.453 -32.274 1.00 86.12 164 GLN A N 1
ATOM 1285 C CA . GLN A 1 164 ? 13.667 1.245 -31.875 1.00 86.12 164 GLN A CA 1
ATOM 1286 C C . GLN A 1 164 ? 15.114 1.323 -32.370 1.00 86.12 164 GLN A C 1
ATOM 1288 O O . GLN A 1 164 ? 15.374 1.683 -33.514 1.00 86.12 164 GLN A O 1
ATOM 1293 N N . SER A 1 165 ? 16.061 0.986 -31.495 1.00 89.12 165 SER A N 1
ATOM 1294 C CA . SER A 1 165 ? 17.468 0.853 -31.878 1.00 89.12 165 SER A CA 1
ATOM 1295 C C . SER A 1 165 ? 17.644 -0.316 -32.854 1.00 89.12 165 SER A C 1
ATOM 1297 O O . SER A 1 165 ? 16.905 -1.298 -32.770 1.00 89.12 165 SER A O 1
ATOM 1299 N N . ALA A 1 166 ? 18.670 -0.256 -33.709 1.00 86.75 166 ALA A N 1
ATOM 1300 C CA . ALA A 1 166 ? 19.067 -1.349 -34.601 1.00 86.75 166 ALA A CA 1
ATOM 1301 C C . ALA A 1 166 ? 19.173 -2.705 -33.870 1.00 86.75 166 ALA A C 1
ATOM 1303 O O . ALA A 1 166 ? 18.688 -3.721 -34.361 1.00 86.75 166 ALA A O 1
ATOM 1304 N N . TYR A 1 167 ? 19.697 -2.706 -32.638 1.00 87.06 167 TYR A N 1
ATOM 1305 C CA . TYR A 1 167 ? 19.757 -3.905 -31.796 1.00 87.06 167 TYR A CA 1
ATOM 1306 C C . TYR A 1 167 ? 18.375 -4.458 -31.416 1.00 87.06 167 TYR A C 1
ATOM 1308 O O . TYR A 1 167 ? 18.189 -5.670 -31.333 1.00 87.06 167 TYR A O 1
ATOM 1316 N N . VAL A 1 168 ? 17.396 -3.585 -31.157 1.00 88.75 168 VAL A N 1
ATOM 1317 C CA . VAL A 1 168 ? 16.032 -3.988 -30.775 1.00 88.75 168 VAL A CA 1
ATOM 1318 C C . VAL A 1 168 ? 15.310 -4.617 -31.963 1.00 88.75 168 VAL A C 1
ATOM 1320 O O . VAL A 1 168 ? 14.616 -5.613 -31.782 1.00 88.75 168 VAL A O 1
ATOM 1323 N N . LEU A 1 169 ? 15.513 -4.082 -33.168 1.00 87.94 169 LEU A N 1
ATOM 1324 C CA . LEU A 1 169 ? 14.966 -4.644 -34.405 1.00 87.94 169 LEU A CA 1
ATOM 1325 C C . LEU A 1 169 ? 15.536 -6.046 -34.665 1.00 87.94 169 LEU A C 1
ATOM 1327 O O . LEU A 1 169 ? 14.767 -7.003 -34.741 1.00 87.94 169 LEU A O 1
ATOM 1331 N N . PHE A 1 170 ? 16.864 -6.192 -34.614 1.00 87.44 170 PHE A N 1
ATOM 1332 C CA . PHE A 1 170 ? 17.541 -7.492 -34.668 1.00 87.44 170 PHE A CA 1
ATOM 1333 C C . PHE A 1 170 ? 17.041 -8.469 -33.590 1.00 87.44 170 PHE A C 1
ATOM 1335 O O . PHE A 1 170 ? 16.726 -9.626 -33.867 1.00 87.44 170 PHE A O 1
ATOM 1342 N N . SER A 1 171 ? 16.916 -8.002 -32.344 1.00 88.06 171 SER A N 1
ATOM 1343 C CA . SER A 1 171 ? 16.445 -8.831 -31.230 1.00 88.06 171 SER A CA 1
ATOM 1344 C C . SER A 1 171 ? 15.007 -9.309 -31.434 1.00 88.06 171 SER A C 1
ATOM 1346 O O . SER A 1 171 ? 14.686 -10.434 -31.061 1.00 88.06 171 SER A O 1
ATOM 1348 N N . ASN A 1 172 ? 14.136 -8.486 -32.024 1.00 88.12 172 ASN A N 1
ATOM 1349 C CA . ASN A 1 172 ? 12.756 -8.865 -32.325 1.00 88.12 172 ASN A CA 1
ATOM 1350 C C . ASN A 1 172 ? 12.691 -9.945 -33.414 1.00 88.12 172 ASN A C 1
ATOM 1352 O O . ASN A 1 172 ? 11.917 -10.891 -33.278 1.00 88.12 172 ASN A O 1
ATOM 1356 N N . GLU A 1 173 ? 13.510 -9.838 -34.462 1.00 85.81 173 GLU A N 1
ATOM 1357 C CA . GLU A 1 173 ? 13.600 -10.846 -35.529 1.00 85.81 173 GLU A CA 1
ATOM 1358 C C . GLU A 1 173 ? 14.107 -12.188 -35.006 1.00 85.81 173 GLU A C 1
ATOM 1360 O O . GLU A 1 173 ? 13.542 -13.243 -35.294 1.00 85.81 173 GLU A O 1
ATOM 1365 N N . MET A 1 174 ? 15.155 -12.153 -34.191 1.00 84.25 174 MET A N 1
ATOM 1366 C CA . MET A 1 174 ? 15.799 -13.359 -33.688 1.00 84.25 174 MET A CA 1
ATOM 1367 C C . MET A 1 174 ? 15.020 -13.992 -32.526 1.00 84.25 174 MET A C 1
ATOM 1369 O O . MET A 1 174 ? 15.018 -15.212 -32.388 1.00 84.25 174 MET A O 1
ATOM 1373 N N . ARG A 1 175 ? 14.273 -13.206 -31.733 1.00 85.25 175 ARG A N 1
ATOM 1374 C CA . ARG A 1 175 ? 13.357 -13.738 -30.708 1.00 85.25 175 ARG A CA 1
ATOM 1375 C C . ARG A 1 175 ? 12.205 -14.537 -31.324 1.00 85.25 175 ARG A C 1
ATOM 1377 O O . ARG A 1 175 ? 11.804 -15.524 -30.721 1.00 85.25 175 ARG A O 1
ATOM 1384 N N . LYS A 1 176 ? 11.717 -14.173 -32.520 1.00 84.38 176 LYS A N 1
ATOM 1385 C CA . LYS A 1 176 ? 10.726 -14.988 -33.255 1.00 84.38 176 LYS A CA 1
ATOM 1386 C C . LYS A 1 176 ? 11.265 -16.382 -33.597 1.00 84.38 176 LYS A C 1
ATOM 1388 O O . LYS A 1 176 ? 10.504 -17.336 -33.600 1.00 84.38 176 LYS A O 1
ATOM 1393 N N . LYS A 1 177 ? 12.573 -16.502 -33.855 1.00 80.62 177 LYS A N 1
ATOM 1394 C CA . LYS A 1 177 ? 13.239 -17.778 -34.176 1.00 80.62 177 LYS A CA 1
ATOM 1395 C C . LYS A 1 177 ? 13.575 -18.621 -32.941 1.00 80.62 177 LYS A C 1
ATOM 1397 O O . LYS A 1 177 ? 13.883 -19.795 -33.076 1.00 80.62 177 LYS A O 1
ATOM 1402 N N . LEU A 1 178 ? 13.562 -18.019 -31.752 1.00 77.56 178 LEU A N 1
ATOM 1403 C CA . LEU A 1 178 ? 13.984 -18.635 -30.491 1.00 77.56 178 LEU A CA 1
ATOM 1404 C C . LEU A 1 178 ? 12.844 -18.596 -29.461 1.00 77.56 178 LEU A C 1
ATOM 1406 O O . LEU A 1 178 ? 13.060 -18.216 -28.310 1.00 77.56 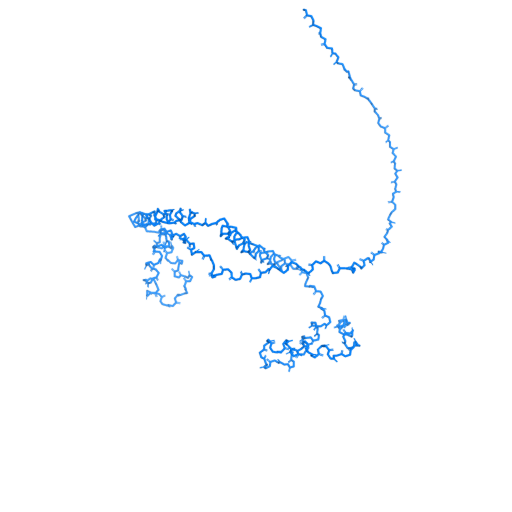178 LEU A O 1
ATOM 1410 N N . GLN A 1 179 ? 11.626 -18.938 -29.889 1.00 73.62 179 GLN A N 1
ATOM 1411 C CA . GLN A 1 179 ? 10.420 -18.831 -29.062 1.00 73.62 179 GLN A CA 1
ATOM 1412 C C . GLN A 1 179 ? 10.363 -19.874 -27.930 1.00 73.62 179 GLN A C 1
ATOM 1414 O O . GLN A 1 179 ? 9.738 -19.614 -26.904 1.00 73.62 179 GLN A O 1
ATOM 1419 N N . ASP A 1 180 ? 11.066 -21.001 -28.076 1.00 81.44 180 ASP A N 1
ATOM 1420 C CA . ASP A 1 180 ? 10.959 -22.154 -27.166 1.00 81.44 180 ASP A CA 1
ATOM 1421 C C . ASP A 1 180 ? 11.820 -22.044 -25.899 1.00 81.44 180 ASP A C 1
ATOM 1423 O O . ASP A 1 180 ? 11.648 -22.801 -24.945 1.00 81.44 180 ASP A O 1
ATOM 1427 N N . LYS A 1 181 ? 12.771 -21.105 -25.868 1.00 81.25 181 LYS A N 1
ATOM 1428 C CA . LYS A 1 181 ? 13.707 -20.944 -24.748 1.00 81.25 181 LYS A CA 1
ATOM 1429 C C . LYS A 1 181 ? 13.214 -19.892 -23.757 1.00 81.25 181 LYS A C 1
ATOM 1431 O O . LYS A 1 181 ? 12.572 -18.914 -24.154 1.00 81.25 181 LYS A O 1
ATOM 1436 N N . PRO A 1 182 ? 13.571 -20.010 -22.466 1.00 88.88 182 PRO A N 1
ATOM 1437 C CA . PRO A 1 182 ? 13.202 -19.003 -21.486 1.00 88.88 182 PRO A CA 1
ATOM 1438 C C . PRO A 1 182 ? 13.745 -17.624 -21.918 1.00 88.88 182 PRO A C 1
ATOM 1440 O O . PRO A 1 182 ? 14.929 -17.500 -22.255 1.00 88.88 182 PRO A O 1
ATOM 1443 N N . PRO A 1 183 ? 12.926 -16.552 -21.873 1.00 86.94 183 PRO A N 1
ATOM 1444 C CA . PRO A 1 183 ? 13.285 -15.241 -22.429 1.00 86.94 183 PRO A CA 1
ATOM 1445 C C . PRO A 1 183 ? 14.614 -14.654 -21.929 1.00 86.94 183 PRO A C 1
ATOM 1447 O O . PRO A 1 183 ? 15.258 -13.878 -22.638 1.00 86.94 183 PRO A O 1
ATOM 1450 N N . LYS A 1 184 ? 15.033 -15.018 -20.709 1.00 87.56 184 LYS A N 1
ATOM 1451 C CA . LYS A 1 184 ? 16.306 -14.595 -20.110 1.00 87.56 184 LYS A CA 1
ATOM 1452 C C . LYS A 1 184 ? 17.511 -15.173 -20.856 1.00 87.56 184 LYS A C 1
ATOM 1454 O O . LYS A 1 184 ? 18.456 -14.441 -21.126 1.00 87.56 184 LYS A O 1
ATOM 1459 N N . GLU A 1 185 ? 17.469 -16.452 -21.214 1.00 87.69 185 GLU A N 1
ATOM 1460 C CA . GLU A 1 185 ? 18.550 -17.115 -21.952 1.00 87.69 185 GLU A CA 1
ATOM 1461 C C . GLU A 1 185 ? 18.608 -16.642 -23.398 1.00 87.69 185 GLU A C 1
ATOM 1463 O O . GLU A 1 185 ? 19.693 -16.368 -23.911 1.00 87.69 185 GLU A O 1
ATOM 1468 N N . VAL A 1 186 ? 17.440 -16.458 -24.022 1.00 87.50 186 VAL A N 1
ATOM 1469 C CA . VAL A 1 186 ? 17.332 -15.868 -25.361 1.00 87.50 186 VAL A CA 1
ATOM 1470 C C . VAL A 1 186 ? 18.003 -14.497 -25.379 1.00 87.50 186 VAL A C 1
ATOM 1472 O O . VAL A 1 186 ? 18.828 -14.239 -26.244 1.00 87.50 186 VAL A O 1
ATOM 1475 N N . MET A 1 187 ? 17.735 -13.628 -24.398 1.00 86.62 187 MET A N 1
ATOM 1476 C CA . MET A 1 187 ? 18.355 -12.298 -24.345 1.00 86.62 187 MET A CA 1
ATOM 1477 C C . MET A 1 187 ? 19.886 -12.353 -24.215 1.00 86.62 187 MET A C 1
ATOM 1479 O O . MET A 1 187 ? 20.583 -11.556 -24.845 1.00 86.62 187 MET A O 1
ATOM 1483 N N . THR A 1 188 ? 20.418 -13.298 -23.438 1.00 89.88 188 THR A N 1
ATOM 1484 C CA . THR A 1 188 ? 21.869 -13.507 -23.313 1.00 89.88 188 THR A CA 1
ATOM 1485 C C . THR A 1 188 ? 22.481 -13.979 -24.635 1.00 89.88 188 THR A C 1
ATOM 1487 O O . THR A 1 188 ? 23.498 -13.434 -25.067 1.00 89.88 188 THR A O 1
ATOM 1490 N N . GLN A 1 189 ? 21.838 -14.937 -25.312 1.00 87.94 189 GLN A N 1
ATOM 1491 C CA . GLN A 1 189 ? 22.267 -15.445 -26.621 1.00 87.94 189 GLN A CA 1
ATOM 1492 C C . GLN A 1 189 ? 22.227 -14.343 -27.688 1.00 87.94 189 GLN A C 1
ATOM 1494 O O . GLN A 1 189 ? 23.199 -14.162 -28.415 1.00 87.94 189 GLN A O 1
ATOM 1499 N N . LEU A 1 190 ? 21.160 -13.540 -27.726 1.00 88.56 190 LEU A N 1
ATOM 1500 C CA . LEU A 1 190 ? 21.023 -12.402 -28.642 1.00 88.56 190 LEU A CA 1
ATOM 1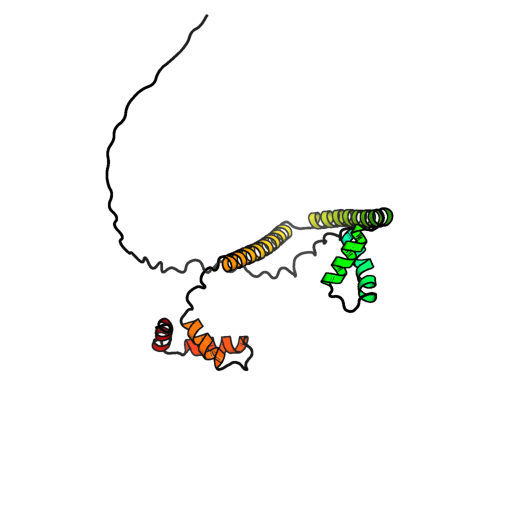501 C C . LEU A 1 190 ? 22.122 -11.357 -28.446 1.00 88.56 190 LEU A C 1
ATOM 15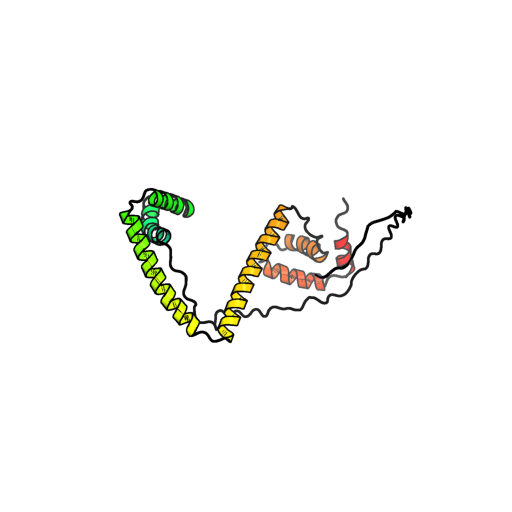03 O O . LEU A 1 190 ? 22.661 -10.843 -29.425 1.00 88.56 190 LEU A O 1
ATOM 1507 N N . GLY A 1 191 ? 22.487 -11.072 -27.194 1.00 88.69 191 GLY A N 1
ATOM 1508 C CA . GLY A 1 191 ? 23.587 -10.164 -26.882 1.00 88.69 191 GLY A CA 1
ATOM 1509 C C . GLY A 1 191 ? 24.941 -10.683 -27.374 1.00 88.69 191 GLY A C 1
ATOM 1510 O O . GLY A 1 191 ? 25.739 -9.904 -27.893 1.00 88.69 191 GLY A O 1
ATOM 1511 N N . ALA A 1 192 ? 25.198 -11.989 -27.249 1.00 90.00 192 ALA A N 1
ATOM 1512 C CA . ALA A 1 192 ? 26.410 -12.619 -27.776 1.00 90.00 192 ALA A CA 1
ATOM 1513 C C . ALA A 1 192 ? 26.435 -12.604 -29.314 1.00 90.00 192 ALA A C 1
ATOM 1515 O O . ALA A 1 192 ? 27.430 -12.190 -29.907 1.00 90.00 192 ALA A O 1
ATOM 1516 N N . MET A 1 193 ? 25.316 -12.957 -29.950 1.00 85.75 193 MET A N 1
ATOM 1517 C CA . MET A 1 193 ? 25.167 -12.936 -31.407 1.00 85.75 193 MET A CA 1
ATOM 1518 C C . MET A 1 193 ? 25.364 -11.526 -31.972 1.00 85.75 193 MET A C 1
ATOM 1520 O O . MET A 1 193 ? 26.130 -11.348 -32.913 1.00 85.75 193 MET A O 1
ATOM 1524 N N . TRP A 1 194 ? 24.753 -10.500 -31.369 1.00 86.31 194 TRP A N 1
ATOM 1525 C CA . TRP A 1 194 ? 24.900 -9.108 -31.812 1.00 86.31 194 TRP A CA 1
ATOM 1526 C C . TRP A 1 194 ? 26.346 -8.603 -31.762 1.00 86.31 194 TRP A C 1
ATOM 1528 O O . TRP A 1 194 ? 26.754 -7.833 -32.628 1.00 86.31 194 TRP A O 1
ATOM 1538 N N . LYS A 1 195 ? 27.142 -9.046 -30.781 1.00 88.12 195 LYS A N 1
ATOM 1539 C CA . LYS A 1 195 ? 28.571 -8.697 -30.697 1.00 88.12 195 LYS A CA 1
ATOM 1540 C C . LYS A 1 195 ? 29.392 -9.308 -31.832 1.00 88.12 195 LYS A C 1
ATOM 1542 O O . LYS A 1 195 ? 30.352 -8.685 -32.267 1.00 88.12 195 LYS A O 1
ATOM 1547 N N . GLN A 1 196 ? 29.011 -10.496 -32.296 1.00 87.19 196 GLN A N 1
ATOM 1548 C CA . GLN A 1 196 ? 29.696 -11.224 -33.367 1.00 87.19 196 GLN A CA 1
ATOM 1549 C C . GLN A 1 196 ? 29.260 -10.782 -34.775 1.00 87.19 196 GLN A C 1
ATOM 1551 O O . GLN A 1 196 ? 29.912 -11.136 -35.753 1.00 87.19 196 GLN A O 1
ATOM 1556 N N . LEU A 1 197 ? 28.171 -10.014 -34.904 1.00 82.19 197 LEU A N 1
ATOM 1557 C CA . LEU A 1 197 ? 27.688 -9.540 -36.201 1.00 82.19 197 LEU A CA 1
ATOM 1558 C C . LEU A 1 197 ? 28.627 -8.481 -36.819 1.00 82.19 197 LEU A C 1
ATOM 1560 O O . LEU A 1 197 ? 29.060 -7.564 -36.109 1.00 82.19 197 LEU A O 1
ATOM 1564 N N . PRO A 1 198 ? 28.891 -8.549 -38.140 1.00 81.69 198 PRO A N 1
ATOM 1565 C CA . PRO A 1 198 ? 29.621 -7.508 -38.857 1.00 81.69 198 PRO A CA 1
ATOM 1566 C C . PRO A 1 198 ? 28.843 -6.186 -38.837 1.00 81.69 198 PRO A C 1
ATOM 1568 O O . PRO A 1 198 ? 27.607 -6.176 -38.826 1.00 81.69 198 PRO A O 1
ATOM 1571 N N . GLU A 1 199 ? 29.566 -5.064 -38.833 1.00 74.56 199 GLU A N 1
ATOM 1572 C CA . GLU A 1 199 ? 29.000 -3.721 -38.632 1.00 74.56 199 GLU A CA 1
ATOM 1573 C C . GLU A 1 199 ? 27.968 -3.336 -39.705 1.00 74.56 199 GLU A C 1
ATOM 1575 O O . GLU A 1 199 ? 26.988 -2.652 -39.420 1.00 74.56 199 GLU A O 1
ATOM 1580 N N . GLU A 1 200 ? 28.111 -3.879 -40.911 1.00 71.69 200 GLU A N 1
ATOM 1581 C CA . GLU A 1 200 ? 27.189 -3.683 -42.032 1.00 71.69 200 GLU A CA 1
ATOM 1582 C C . GLU A 1 200 ? 25.757 -4.126 -41.698 1.00 71.69 200 GLU A C 1
ATOM 1584 O O . GLU A 1 200 ? 24.793 -3.389 -41.904 1.00 71.69 200 GLU A O 1
ATOM 1589 N N . LYS A 1 201 ? 25.596 -5.300 -41.075 1.00 68.56 201 LYS A N 1
ATOM 1590 C CA . LYS A 1 201 ? 24.273 -5.829 -40.696 1.00 68.56 201 LYS A CA 1
ATOM 1591 C C . LYS A 1 201 ? 23.658 -5.070 -39.516 1.00 68.56 201 LYS A C 1
ATOM 1593 O O . LYS A 1 201 ? 22.433 -5.042 -39.364 1.00 68.56 201 LYS A O 1
ATOM 1598 N N . LYS A 1 202 ? 24.491 -4.406 -38.709 1.00 73.81 202 LYS A N 1
ATOM 1599 C CA . LYS A 1 202 ? 24.032 -3.512 -37.637 1.00 73.81 202 LYS A CA 1
ATOM 1600 C C . LYS A 1 202 ? 23.511 -2.183 -38.189 1.00 73.81 202 LYS A C 1
ATOM 1602 O O . LYS A 1 202 ? 22.585 -1.626 -37.605 1.00 73.81 202 LYS A O 1
ATOM 1607 N N . GLN A 1 203 ? 24.042 -1.713 -39.321 1.00 63.69 203 GLN A N 1
ATOM 1608 C CA . GLN A 1 203 ? 23.602 -0.484 -39.995 1.00 63.69 203 GLN A CA 1
ATOM 1609 C C . GLN A 1 203 ? 22.335 -0.671 -40.841 1.00 63.69 203 GLN A C 1
ATOM 1611 O O . GLN A 1 203 ? 21.451 0.180 -40.799 1.00 63.69 203 GLN A O 1
ATOM 1616 N N . VAL A 1 204 ? 22.185 -1.794 -41.556 1.00 58.41 204 VAL A N 1
ATOM 1617 C CA . VAL A 1 204 ? 20.987 -2.074 -42.385 1.00 58.41 204 VAL A CA 1
ATOM 1618 C C . VAL A 1 204 ? 19.705 -2.113 -41.544 1.00 58.41 204 VAL A C 1
ATOM 1620 O O . VAL A 1 204 ? 18.646 -1.651 -41.966 1.00 58.41 204 VAL A O 1
ATOM 1623 N N . SER A 1 205 ? 19.822 -2.548 -40.289 1.00 54.50 205 SER A N 1
ATOM 1624 C CA . SER A 1 205 ? 18.724 -2.533 -39.319 1.00 54.50 205 SER A CA 1
ATOM 1625 C C . SER A 1 205 ? 18.240 -1.113 -38.964 1.00 54.50 205 SER A C 1
ATOM 1627 O O . SER A 1 205 ? 17.214 -0.973 -38.310 1.00 54.50 205 SER A O 1
ATOM 1629 N N . HIS A 1 206 ? 18.943 -0.046 -39.369 1.00 52.75 206 HIS A N 1
ATOM 1630 C CA . HIS A 1 206 ? 18.516 1.346 -39.179 1.00 52.75 206 HIS A CA 1
ATOM 1631 C C . HIS A 1 206 ? 17.500 1.819 -40.240 1.00 52.75 206 HIS A C 1
ATOM 1633 O O . HIS A 1 206 ? 16.757 2.761 -39.975 1.00 52.75 206 HIS A O 1
ATOM 1639 N N . PHE A 1 207 ? 17.415 1.140 -41.393 1.00 45.81 207 PHE A N 1
ATOM 1640 C CA . PHE A 1 207 ? 16.622 1.561 -42.562 1.00 45.81 207 PHE A CA 1
ATOM 1641 C C . PHE A 1 207 ? 15.399 0.670 -42.867 1.00 45.81 207 PHE A C 1
ATOM 1643 O O . PHE A 1 207 ? 14.686 0.903 -43.838 1.00 45.81 207 PHE A O 1
ATOM 1650 N N . GLY A 1 208 ? 15.098 -0.327 -42.025 1.00 46.34 208 GLY A N 1
ATOM 1651 C CA . GLY A 1 208 ? 14.030 -1.323 -42.232 1.00 46.34 208 GLY A CA 1
ATOM 1652 C C . GLY A 1 208 ? 12.579 -0.838 -42.069 1.00 46.34 208 GLY A C 1
ATOM 1653 O O . GLY A 1 208 ? 11.727 -1.606 -41.629 1.00 46.34 208 GLY A O 1
ATOM 1654 N N . LYS A 1 209 ? 12.286 0.427 -42.384 1.00 45.78 209 LYS A N 1
ATOM 1655 C CA . LYS A 1 209 ? 10.921 0.934 -42.599 1.00 45.78 209 LYS A CA 1
ATOM 1656 C C . LYS A 1 209 ? 10.904 1.850 -43.821 1.00 45.78 209 LYS A C 1
ATOM 1658 O O . LYS A 1 209 ? 10.663 3.047 -43.703 1.00 45.78 209 LYS A O 1
ATOM 1663 N N . HIS A 1 210 ? 11.185 1.285 -44.988 1.00 33.62 210 HIS A N 1
ATOM 1664 C CA . HIS A 1 210 ? 10.676 1.858 -46.225 1.00 33.62 210 HIS A CA 1
ATOM 1665 C C . HIS A 1 210 ? 9.297 1.242 -46.481 1.00 33.62 210 HIS A C 1
ATOM 1667 O O . HIS A 1 210 ? 9.223 0.047 -46.736 1.00 33.62 210 HIS A O 1
ATOM 1673 N N . PHE A 1 211 ? 8.285 2.106 -46.318 1.00 30.67 211 PHE A N 1
ATOM 1674 C CA . PHE A 1 211 ? 6.865 2.028 -46.698 1.00 30.67 211 PHE A CA 1
ATOM 1675 C C . PHE A 1 211 ? 6.073 0.764 -46.342 1.00 30.67 211 PHE A C 1
ATOM 1677 O O . PHE A 1 211 ? 6.261 -0.291 -46.977 1.00 30.67 211 PHE A O 1
#

Secondary structure (DSSP, 8-state):
----------------------------------------------TTTTSPPPPPPPPPHHHHHHHHHHHHHHHH-TTS-HHHHHHHHHHHHHT--HHHHHHHHHHHHHHHHHHHHHHHHHHHH--HHHHHHHHHHHHHHHHHHHHHHHHHHHHHTTPPPPPPPHHHHHHHHHHHHTTTS-HHHHHHHHHHHHHHS-HHHHHHTTS----

InterPro domains:
  IPR009071 High mobility group box domain [PF00505] (55-122)
  IPR009071 High mobility group box domain [PF00505] (160-203)
  IPR009071 High mobility group box domain [PS50118] (55-123)
  IPR009071 High mobility group box domain [PS50118] (160-203)
  IPR009071 High mobility group box domain [SM00398] (54-124)
  IPR009071 High mobility group box domain [SM00398] (159-209)
  IPR036910 High mobility group box domain superfamily [G3DSA:1.10.30.10] (48-157)
  IPR036910 High mobility group box domain superfamily [G3DSA:1.10.30.10] (158-206)
  IPR036910 High mobility group box domain superfamily [SSF47095] (50-139)
  IPR036910 High mobility group box domain superfamily [SSF47095] (146-203)
  IPR050342 High Mobility Group Box (HMGB) [PTHR48112] (44-147)

Organism: Rhipicephalus pulchellus (NCBI:txid72859)

Radius of gyration: 33.32 Å; chains: 1; bounding box: 56×97×69 Å

Sequence (211 aa):
MALSVSAVWRGFLTNKHIIRRSIGATSCCARLTQNSARGLATQKHSSTGTLPPAPKRPPSGFILFAADTRKTVLKENPALTPTEVIKAVAGKWKTADDVTRNKYAALARERFEQYEKEKAAYTSQLTEQQREALEEVRLDKKLKITKRRLNDKLKELDKPKAAQSAYVLFSNEMRKKLQDKPPKEVMTQLGAMWKQLPEEKKQVSHFGKHF